Protein AF-A0AAU9CBF6-F1 (afdb_monomer_lite)

pLDDT: mean 91.74, std 6.03, range [68.38, 98.5]

Organism: NCBI:txid2894156

InterPro domains:
  IPR046240 Domain of unknown function DUF6273 [PF19789] (85-180)

Structure (mmCIF, N/CA/C/O backbone):
data_AF-A0AAU9CBF6-F1
#
_entry.id   AF-A0AAU9CBF6-F1
#
loop_
_atom_site.group_PDB
_atom_site.id
_atom_site.type_symbol
_atom_site.label_atom_id
_atom_site.label_alt_id
_atom_site.label_comp_id
_atom_site.label_asym_id
_atom_site.label_entity_id
_atom_site.label_seq_id
_atom_site.pdbx_PDB_ins_code
_atom_site.Cartn_x
_atom_site.Cartn_y
_atom_site.Cartn_z
_atom_site.occupancy
_atom_site.B_iso_or_equiv
_atom_site.auth_seq_id
_atom_site.auth_comp_id
_atom_site.auth_asym_id
_atom_site.auth_atom_id
_atom_site.pdbx_PDB_model_num
ATOM 1 N N . MET A 1 1 ? -16.519 1.473 11.778 1.00 77.56 1 MET A N 1
ATOM 2 C CA . MET A 1 1 ? -15.206 1.131 12.368 1.00 77.56 1 MET A CA 1
ATOM 3 C C . MET A 1 1 ? -14.119 2.103 11.926 1.00 77.56 1 MET A C 1
ATOM 5 O O . MET A 1 1 ? -13.723 2.906 12.755 1.00 77.56 1 MET A O 1
ATOM 9 N N . ALA A 1 2 ? -13.694 2.107 10.656 1.00 68.38 2 ALA A N 1
ATOM 10 C CA . ALA A 1 2 ? -12.601 2.972 10.187 1.00 68.38 2 ALA A CA 1
ATOM 11 C C . ALA A 1 2 ? -12.871 4.476 10.405 1.00 68.38 2 ALA A C 1
ATOM 13 O O . ALA A 1 2 ? -12.049 5.173 10.988 1.00 68.38 2 ALA A O 1
ATOM 14 N N . GLN A 1 3 ? -14.094 4.940 10.123 1.00 78.06 3 GLN A N 1
ATOM 15 C CA . GLN A 1 3 ? -14.534 6.304 10.463 1.00 78.06 3 GLN A CA 1
ATOM 16 C C . GLN A 1 3 ? -14.450 6.627 11.967 1.00 78.06 3 GLN A C 1
ATOM 18 O O . GLN A 1 3 ? -14.124 7.749 12.334 1.00 78.06 3 GLN A O 1
ATOM 23 N N . ALA A 1 4 ? -14.723 5.654 12.846 1.00 78.44 4 ALA A N 1
ATOM 24 C CA . ALA A 1 4 ? -14.635 5.859 14.293 1.00 78.44 4 ALA A CA 1
ATOM 25 C C . ALA A 1 4 ? -13.175 5.981 14.753 1.00 78.44 4 ALA A C 1
ATOM 27 O O . ALA A 1 4 ? -12.881 6.806 15.611 1.00 78.44 4 ALA A O 1
ATOM 28 N N . LEU A 1 5 ? -12.270 5.200 14.152 1.00 83.69 5 LEU A N 1
ATOM 29 C CA . LEU A 1 5 ? -10.829 5.328 14.373 1.00 83.69 5 LEU A CA 1
ATOM 30 C C . LEU A 1 5 ? -10.313 6.667 13.858 1.00 83.69 5 LEU A C 1
ATOM 32 O O . LEU A 1 5 ? -9.665 7.385 14.603 1.00 83.69 5 LEU A O 1
ATOM 36 N N . SER A 1 6 ? -10.675 7.046 12.634 1.00 79.81 6 SER A N 1
ATOM 37 C CA . SER A 1 6 ? -10.278 8.322 12.034 1.00 79.81 6 SER A CA 1
ATOM 38 C C . SER A 1 6 ? -10.770 9.543 12.831 1.00 79.81 6 SER A C 1
ATOM 40 O O . SER A 1 6 ? -10.128 10.587 12.823 1.00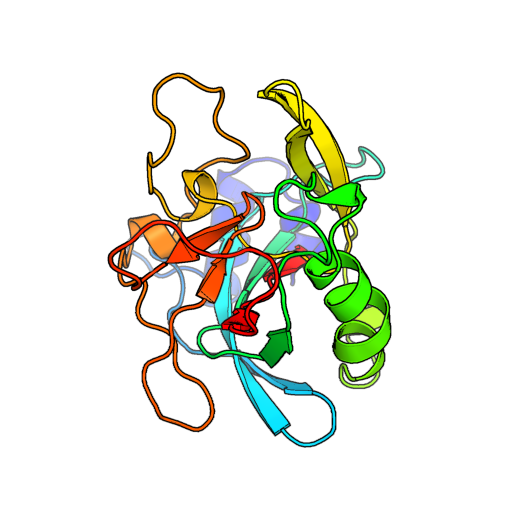 79.81 6 SER A O 1
ATOM 42 N N . ALA A 1 7 ? -11.880 9.408 13.566 1.00 83.75 7 ALA A N 1
ATOM 43 C CA . ALA A 1 7 ? -12.403 10.432 14.469 1.00 83.75 7 ALA A CA 1
ATOM 44 C C . ALA A 1 7 ? -11.806 10.384 15.894 1.00 83.75 7 ALA A C 1
ATOM 46 O O . ALA A 1 7 ? -12.215 11.171 16.756 1.00 83.75 7 ALA A O 1
ATOM 47 N N . ALA A 1 8 ? -10.886 9.456 16.182 1.00 84.69 8 ALA A N 1
ATOM 48 C CA . ALA A 1 8 ? -10.245 9.359 17.486 1.00 84.69 8 ALA A CA 1
ATOM 49 C C . ALA A 1 8 ? -9.423 10.621 17.779 1.00 84.69 8 ALA A C 1
ATOM 51 O O . ALA A 1 8 ? -8.706 11.139 16.929 1.00 84.69 8 ALA A O 1
ATOM 52 N N . LYS A 1 9 ? -9.527 11.116 19.015 1.00 79.50 9 LYS A N 1
ATOM 53 C CA . LYS A 1 9 ? -8.879 12.369 19.438 1.00 79.50 9 LYS A CA 1
ATOM 54 C C . LYS A 1 9 ? -7.378 12.218 19.680 1.00 79.50 9 LYS A C 1
ATOM 56 O O . LYS A 1 9 ? -6.651 13.203 19.633 1.00 79.50 9 LYS A O 1
ATOM 61 N N . ASP A 1 10 ? -6.950 11.000 19.989 1.00 78.00 10 ASP A N 1
ATOM 62 C CA . ASP A 1 10 ? -5.581 10.638 20.328 1.00 78.00 10 ASP A CA 1
ATOM 63 C C . ASP A 1 10 ? -5.351 9.132 20.112 1.00 78.00 10 ASP A C 1
ATOM 65 O O . ASP A 1 10 ? -6.292 8.350 19.920 1.00 78.00 10 ASP A O 1
ATOM 69 N N . ALA A 1 11 ? -4.081 8.725 20.168 1.00 76.00 11 ALA A N 1
ATOM 70 C CA . ALA A 1 11 ? -3.658 7.337 19.995 1.00 76.00 11 ALA A CA 1
ATOM 71 C C . ALA A 1 11 ? -4.296 6.383 21.024 1.00 76.00 11 ALA A C 1
ATOM 73 O O . ALA A 1 11 ? -4.617 5.243 20.697 1.00 76.00 11 ALA A O 1
ATOM 74 N N . GLN A 1 12 ? -4.540 6.846 22.254 1.00 80.06 12 GLN A N 1
ATOM 75 C CA . GLN A 1 12 ? -5.142 6.026 23.309 1.00 80.06 12 GLN A CA 1
ATOM 76 C C . GLN A 1 12 ? -6.611 5.698 23.002 1.00 80.06 12 GLN A C 1
ATOM 78 O O . GLN A 1 12 ? -7.067 4.561 23.173 1.00 80.06 12 GLN A O 1
ATOM 83 N N . SER A 1 13 ? -7.356 6.692 22.524 1.00 85.69 13 SER A N 1
ATOM 84 C CA . SER A 1 13 ? -8.739 6.544 22.080 1.00 85.69 13 SER A CA 1
ATOM 85 C C . SER A 1 13 ? -8.814 5.625 20.863 1.00 85.69 13 SER A C 1
ATOM 87 O O . SER A 1 13 ? -9.656 4.730 20.826 1.00 85.69 13 SER A O 1
ATOM 89 N N . ALA A 1 14 ? -7.893 5.784 19.909 1.00 84.88 14 ALA A N 1
ATOM 90 C CA . ALA A 1 14 ? -7.795 4.921 18.738 1.00 84.88 14 ALA A CA 1
ATOM 91 C C . ALA A 1 14 ? -7.520 3.462 19.123 1.00 84.88 14 ALA A C 1
ATOM 93 O O . ALA A 1 14 ? -8.234 2.571 18.673 1.00 84.88 14 ALA A O 1
ATOM 94 N N . ALA A 1 15 ? -6.574 3.220 20.035 1.00 80.56 15 ALA A N 1
ATOM 95 C CA . ALA A 1 15 ? -6.271 1.884 20.543 1.00 80.56 15 ALA A CA 1
ATOM 96 C C . ALA A 1 15 ? -7.471 1.247 21.265 1.00 80.56 15 ALA A C 1
ATOM 98 O O . ALA A 1 15 ? -7.743 0.060 21.102 1.00 80.56 15 ALA A O 1
ATOM 99 N N . THR A 1 16 ? -8.228 2.032 22.036 1.00 85.94 16 THR A N 1
ATOM 100 C CA . THR A 1 16 ? -9.447 1.549 22.711 1.00 85.94 16 THR A CA 1
ATOM 101 C C . THR A 1 16 ? -10.518 1.142 21.700 1.00 85.94 16 THR A C 1
ATOM 103 O O . THR A 1 16 ? -11.121 0.076 21.821 1.00 85.94 16 THR A O 1
ATOM 106 N N . ILE A 1 17 ? -10.730 1.969 20.673 1.00 89.44 17 ILE A N 1
ATOM 107 C CA . ILE A 1 17 ? -11.662 1.675 19.583 1.00 89.44 17 ILE A CA 1
ATOM 108 C C . ILE A 1 17 ? -11.203 0.424 18.822 1.00 89.44 17 ILE A C 1
ATOM 110 O O . ILE A 1 17 ? -12.010 -0.471 18.587 1.00 89.44 17 ILE A O 1
ATOM 114 N N . ALA A 1 18 ? -9.917 0.330 18.478 1.00 87.38 18 ALA A N 1
ATOM 115 C CA . ALA A 1 18 ? -9.346 -0.787 17.732 1.00 87.38 18 ALA A CA 1
ATOM 116 C C . ALA A 1 18 ? -9.510 -2.124 18.469 1.00 87.38 18 ALA A C 1
ATOM 118 O O . ALA A 1 18 ? -9.983 -3.092 17.869 1.00 87.38 18 ALA A O 1
ATOM 119 N N . ARG A 1 19 ? -9.227 -2.159 19.779 1.00 88.44 19 ARG A N 1
ATOM 120 C CA . ARG A 1 19 ? -9.484 -3.331 20.634 1.00 88.44 19 ARG A CA 1
ATOM 121 C C . ARG A 1 19 ? -10.963 -3.698 20.683 1.00 88.44 19 ARG A C 1
ATOM 123 O O . ARG A 1 19 ? -11.307 -4.866 20.544 1.00 88.44 19 ARG A O 1
ATOM 130 N N . GLY A 1 20 ? -11.852 -2.709 20.801 1.00 87.38 20 GLY A N 1
ATOM 131 C CA . GLY A 1 20 ? -13.303 -2.935 20.791 1.00 87.38 20 GLY A CA 1
ATOM 132 C C . GLY A 1 20 ? -13.822 -3.601 19.510 1.00 87.38 20 GLY A C 1
ATOM 133 O O . GLY A 1 20 ? -14.862 -4.255 19.539 1.00 87.38 20 GLY A O 1
ATOM 134 N N . TYR A 1 21 ? -13.087 -3.473 18.403 1.00 89.31 21 TYR A N 1
ATOM 135 C CA . TYR A 1 21 ? -13.378 -4.139 17.134 1.00 89.31 21 TYR A CA 1
ATOM 136 C C . TYR A 1 21 ? -12.515 -5.385 16.863 1.00 89.31 21 TYR A C 1
ATOM 138 O O . TYR A 1 21 ? -12.606 -5.952 15.774 1.00 89.31 21 TYR A O 1
ATOM 146 N N . GLY A 1 22 ? -11.679 -5.810 17.816 1.00 89.88 22 GLY A N 1
ATOM 147 C CA . GLY A 1 22 ? -10.777 -6.953 17.652 1.00 89.88 22 GLY A CA 1
ATOM 148 C C . GLY A 1 22 ? -9.712 -6.742 16.573 1.00 89.88 22 GLY A C 1
ATOM 149 O O . GLY A 1 22 ? -9.308 -7.696 15.918 1.00 89.88 22 GLY A O 1
ATOM 150 N N . LEU A 1 23 ? -9.307 -5.492 16.332 1.00 91.69 23 LEU A N 1
ATOM 151 C CA . LEU A 1 23 ? -8.234 -5.146 15.391 1.00 91.69 23 LEU A CA 1
ATOM 152 C C . LEU A 1 23 ? -6.851 -5.172 16.038 1.00 91.69 23 LEU A C 1
ATOM 154 O O . LEU A 1 23 ? -5.851 -5.194 15.328 1.00 91.69 23 LEU A O 1
ATOM 158 N N . VAL A 1 24 ? -6.824 -5.122 17.366 1.00 91.38 24 VAL A N 1
ATOM 159 C CA . VAL A 1 24 ? -5.627 -5.134 18.197 1.00 91.38 24 VAL A CA 1
ATOM 160 C C . VAL A 1 24 ? -5.889 -6.081 19.365 1.00 91.38 24 VAL A C 1
ATOM 162 O O . VAL A 1 24 ? -6.996 -6.051 19.912 1.00 91.38 24 VAL A O 1
ATOM 165 N N . ASP A 1 25 ? -4.914 -6.916 19.720 1.00 89.25 25 ASP A N 1
ATOM 166 C CA . ASP A 1 25 ? -4.990 -7.800 20.889 1.00 89.25 25 ASP A CA 1
ATOM 167 C C . ASP A 1 25 ? -4.687 -7.061 22.213 1.00 89.25 25 ASP A C 1
ATOM 169 O O . ASP A 1 25 ? -4.556 -5.827 22.271 1.00 89.25 25 ASP A O 1
ATOM 173 N N . ASP A 1 26 ? -4.650 -7.802 23.320 1.00 86.50 26 ASP A N 1
ATOM 174 C CA . ASP A 1 26 ? -4.397 -7.225 24.642 1.00 86.50 26 ASP A CA 1
ATOM 175 C C . ASP A 1 26 ? -2.951 -6.711 24.762 1.00 86.50 26 ASP A C 1
ATOM 177 O O . ASP A 1 26 ? -2.699 -5.700 25.429 1.00 86.50 26 ASP A O 1
ATOM 181 N N . GLU A 1 27 ? -2.022 -7.336 24.040 1.00 86.38 27 GLU A N 1
ATOM 182 C CA . GLU A 1 27 ? -0.607 -6.983 23.948 1.00 86.38 27 GLU A CA 1
ATOM 183 C C . GLU A 1 27 ? -0.330 -5.782 23.028 1.00 86.38 27 GLU A C 1
ATOM 185 O O . GLU A 1 27 ? 0.741 -5.180 23.115 1.00 86.38 27 GLU A O 1
ATOM 190 N N . GLY A 1 28 ? -1.298 -5.373 22.203 1.00 85.38 28 GLY A N 1
ATOM 191 C CA . GLY A 1 28 ? -1.150 -4.249 21.278 1.00 85.38 28 GLY A CA 1
ATOM 192 C C . GLY A 1 28 ? -0.754 -4.644 19.853 1.00 85.38 28 GLY A C 1
ATOM 193 O O . GLY A 1 28 ? -0.508 -3.754 19.041 1.00 85.38 28 GLY A O 1
ATOM 194 N N . ASN A 1 29 ? -0.718 -5.937 19.535 1.00 91.31 29 ASN A N 1
ATOM 195 C CA . ASN A 1 29 ? -0.424 -6.444 18.199 1.00 91.31 29 ASN A CA 1
ATOM 196 C C . ASN A 1 29 ? -1.648 -6.336 17.295 1.00 91.31 29 ASN A C 1
ATOM 198 O O . ASN A 1 29 ? -2.785 -6.503 17.741 1.00 91.31 29 ASN A O 1
ATOM 202 N N . LEU A 1 30 ? -1.419 -6.113 16.004 1.00 93.81 30 LEU A N 1
ATOM 203 C CA . LEU A 1 30 ? -2.487 -6.096 15.016 1.00 93.81 30 LEU A CA 1
ATOM 204 C C . LEU A 1 30 ? -3.073 -7.497 14.824 1.00 93.81 30 LEU A C 1
ATOM 206 O O . LEU A 1 30 ? -2.364 -8.508 14.802 1.00 93.81 30 LEU A O 1
ATOM 210 N N . ALA A 1 31 ? -4.386 -7.540 14.609 1.00 92.12 31 ALA A N 1
ATOM 211 C CA . ALA A 1 31 ? -5.082 -8.754 14.224 1.00 92.12 31 ALA A CA 1
ATOM 212 C C . ALA A 1 31 ? -4.541 -9.278 12.885 1.00 92.12 31 ALA A C 1
ATOM 214 O O . ALA A 1 31 ? -4.590 -8.595 11.863 1.00 92.12 31 ALA A O 1
ATOM 215 N N . THR A 1 32 ? -4.088 -10.528 12.886 1.00 89.69 32 THR A N 1
ATOM 216 C CA . THR A 1 32 ? -3.419 -11.164 11.740 1.00 89.69 32 THR A CA 1
ATOM 217 C C . THR A 1 32 ? -4.371 -11.900 10.802 1.00 89.69 32 THR A C 1
ATOM 219 O O . THR A 1 32 ? -3.942 -12.447 9.791 1.00 89.69 32 THR A O 1
ATOM 222 N N . THR A 1 33 ? -5.670 -11.943 11.121 1.00 91.94 33 THR A N 1
ATOM 223 C CA . THR A 1 33 ? -6.660 -12.644 10.293 1.00 91.94 33 THR A CA 1
ATOM 224 C C . THR A 1 33 ? -6.833 -11.923 8.952 1.00 91.94 33 THR A C 1
ATOM 226 O O . THR A 1 33 ? -7.278 -10.768 8.952 1.00 91.94 33 THR A O 1
ATOM 229 N N . PRO A 1 34 ? -6.540 -12.582 7.813 1.00 92.88 34 PRO A N 1
ATOM 230 C CA . PRO A 1 34 ? -6.725 -11.978 6.503 1.00 92.88 34 PRO A CA 1
ATOM 231 C C . PRO A 1 34 ? -8.192 -11.662 6.217 1.00 92.88 34 PRO A C 1
ATOM 233 O O . PRO A 1 34 ? -9.103 -12.396 6.605 1.00 92.88 34 PRO A O 1
ATOM 236 N N . ARG A 1 35 ? -8.411 -10.574 5.486 1.00 93.56 35 ARG A N 1
ATOM 237 C CA . ARG A 1 35 ? -9.707 -10.141 4.974 1.00 93.56 35 ARG A CA 1
ATOM 238 C C . ARG A 1 35 ? -9.695 -10.312 3.456 1.00 93.56 35 ARG A C 1
ATOM 240 O O . ARG A 1 35 ? -9.017 -9.538 2.784 1.00 93.56 35 ARG A O 1
ATOM 247 N N . PRO A 1 36 ? -10.373 -11.331 2.911 1.00 95.75 36 PRO A N 1
ATOM 248 C CA . PRO A 1 36 ? -10.418 -11.528 1.472 1.00 95.75 36 PRO A CA 1
ATOM 249 C C . PRO A 1 36 ? -11.190 -10.397 0.787 1.00 95.75 36 PRO A C 1
ATOM 251 O O . PRO A 1 36 ? -12.243 -9.970 1.264 1.00 95.75 36 PRO A O 1
ATOM 254 N N . VAL A 1 37 ? -10.665 -9.931 -0.342 1.00 96.50 37 VAL A N 1
ATOM 255 C CA . VAL A 1 37 ? -11.314 -8.990 -1.257 1.00 96.50 37 VAL A CA 1
ATOM 256 C C . VAL A 1 37 ? -11.364 -9.649 -2.629 1.00 96.50 37 VAL A C 1
ATOM 258 O O . VAL A 1 37 ? -10.345 -10.115 -3.130 1.00 96.50 37 VAL A O 1
ATOM 261 N N . THR A 1 38 ? -12.549 -9.716 -3.233 1.00 96.31 38 THR A N 1
ATOM 262 C CA . THR A 1 38 ? -12.709 -10.260 -4.585 1.00 96.31 38 THR A CA 1
ATOM 263 C C . THR A 1 38 ? -12.421 -9.176 -5.615 1.00 96.31 38 THR A C 1
ATOM 265 O O . THR A 1 38 ? -13.178 -8.215 -5.694 1.00 96.31 38 THR A O 1
ATOM 268 N N . ILE A 1 39 ? -11.361 -9.346 -6.402 1.00 95.56 39 ILE A N 1
ATOM 269 C CA . ILE A 1 39 ? -10.958 -8.450 -7.490 1.00 95.56 39 ILE A CA 1
ATOM 270 C C . ILE A 1 39 ? -11.165 -9.199 -8.804 1.00 95.56 39 ILE A C 1
ATOM 272 O O . ILE A 1 39 ? -10.560 -10.251 -9.002 1.00 95.56 39 ILE A O 1
ATOM 276 N N . ASP A 1 40 ? -12.080 -8.730 -9.655 1.00 91.12 40 ASP A N 1
ATOM 277 C CA . ASP A 1 40 ? -12.430 -9.381 -10.933 1.00 91.12 40 ASP A CA 1
ATOM 278 C C . ASP A 1 40 ? -12.698 -10.899 -10.824 1.00 91.12 40 ASP A C 1
ATOM 280 O O . ASP A 1 40 ? -12.341 -11.710 -11.680 1.00 91.12 40 ASP A O 1
ATOM 284 N N . GLY A 1 41 ? -13.347 -11.309 -9.730 1.00 90.12 41 GLY A N 1
ATOM 285 C CA . GLY A 1 41 ? -13.685 -12.711 -9.459 1.00 90.12 41 GLY A CA 1
ATOM 286 C C . GLY A 1 41 ? -12.561 -13.546 -8.834 1.00 90.12 41 GLY A C 1
ATOM 287 O O . GLY A 1 41 ? -12.777 -14.728 -8.562 1.00 90.12 41 GLY A O 1
ATOM 288 N N . VAL A 1 42 ? -11.394 -12.958 -8.561 1.00 91.88 42 VAL A N 1
ATOM 289 C CA . VAL A 1 42 ? -10.274 -13.595 -7.852 1.00 91.88 42 VAL A CA 1
ATOM 290 C C . VAL A 1 42 ? -10.236 -13.115 -6.406 1.00 91.88 42 VAL A C 1
ATOM 292 O O . VAL A 1 42 ? -10.297 -11.922 -6.132 1.00 91.88 42 VAL A O 1
ATOM 295 N N . GLU A 1 43 ? -10.132 -14.040 -5.456 1.00 94.88 43 GLU A N 1
ATOM 296 C CA . GLU A 1 43 ? -10.007 -13.692 -4.041 1.00 94.88 43 GLU A CA 1
ATOM 297 C C . GLU A 1 43 ? -8.554 -13.348 -3.685 1.00 94.88 43 GLU A C 1
ATOM 299 O O . GLU A 1 43 ? -7.661 -14.187 -3.811 1.00 94.88 43 GLU A O 1
ATOM 304 N N . VAL A 1 44 ? -8.329 -12.120 -3.214 1.00 95.81 44 VAL A N 1
ATOM 305 C CA . VAL A 1 44 ? -7.026 -11.627 -2.759 1.00 95.81 44 VAL A CA 1
ATOM 306 C C . VAL A 1 44 ? -7.089 -11.378 -1.248 1.00 95.81 44 VAL A C 1
ATOM 308 O O . VAL A 1 44 ? -7.920 -10.589 -0.793 1.00 95.81 44 VAL A O 1
ATOM 311 N N . PRO A 1 45 ? -6.248 -12.032 -0.430 1.00 95.81 45 PRO A N 1
ATOM 312 C CA . PRO A 1 45 ? -6.211 -11.792 1.008 1.00 95.81 45 PRO A CA 1
ATOM 313 C C . PRO A 1 45 ? -5.540 -10.451 1.328 1.00 95.81 45 PRO A C 1
ATOM 315 O O . PRO A 1 45 ? -4.416 -10.210 0.897 1.00 95.81 45 PRO A O 1
ATOM 318 N N . PHE A 1 46 ? -6.181 -9.613 2.146 1.00 96.12 46 PHE A N 1
ATOM 319 C CA . PHE A 1 46 ? -5.596 -8.383 2.693 1.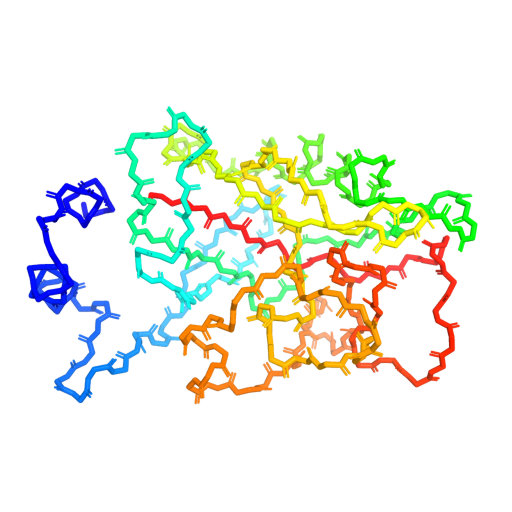00 96.12 46 PHE A CA 1
ATOM 320 C C . PHE A 1 46 ? -5.382 -8.487 4.205 1.00 96.12 46 PHE A C 1
ATOM 322 O O . PHE A 1 46 ? -6.263 -8.929 4.941 1.00 96.12 46 PHE A O 1
ATOM 329 N N . GLY A 1 47 ? -4.220 -8.053 4.682 1.00 95.38 47 GLY A N 1
ATOM 330 C CA . GLY A 1 47 ? -3.894 -7.941 6.101 1.00 95.38 47 GLY A CA 1
ATOM 331 C C . GLY A 1 47 ? -4.029 -6.502 6.584 1.00 95.38 47 GLY A C 1
ATOM 332 O O . GLY A 1 47 ? -3.782 -5.563 5.827 1.00 95.38 47 GLY A O 1
ATOM 333 N N . LEU A 1 48 ? -4.417 -6.322 7.847 1.00 95.62 48 LEU A N 1
ATOM 334 C CA . LEU A 1 48 ? -4.321 -5.023 8.508 1.00 95.62 48 LEU A CA 1
ATOM 335 C C . LEU A 1 48 ? -2.843 -4.735 8.786 1.00 95.62 48 LEU A C 1
ATOM 337 O O . LEU A 1 48 ? -2.198 -5.516 9.482 1.00 95.62 48 LEU A O 1
ATOM 341 N N . VAL A 1 49 ? -2.321 -3.629 8.259 1.00 96.38 49 VAL A N 1
ATOM 342 C CA . VAL A 1 49 ? -0.904 -3.263 8.420 1.00 96.38 49 VAL A CA 1
ATOM 343 C C . VAL A 1 49 ? -0.687 -1.970 9.195 1.00 96.38 49 VAL A C 1
ATOM 345 O O . VAL A 1 49 ? 0.414 -1.767 9.693 1.00 96.38 49 VAL A O 1
ATOM 348 N N . GLY A 1 50 ? -1.715 -1.134 9.356 1.00 95.00 50 GLY A N 1
ATOM 349 C CA . GLY A 1 50 ? -1.596 0.109 10.116 1.00 95.00 50 GLY A CA 1
ATOM 350 C C . GLY A 1 50 ? -2.923 0.639 10.648 1.00 95.00 50 GLY A C 1
ATOM 351 O O . GLY A 1 50 ? -3.995 0.360 10.098 1.00 95.00 50 GLY A O 1
ATOM 352 N N . ILE A 1 51 ? -2.845 1.418 11.729 1.00 93.19 51 ILE A N 1
ATOM 353 C CA . ILE A 1 51 ? -3.975 2.127 12.344 1.00 93.19 51 ILE A CA 1
ATOM 354 C C . ILE A 1 51 ? -3.564 3.584 12.532 1.00 93.19 51 ILE A C 1
ATOM 356 O O . ILE A 1 51 ? -2.578 3.858 13.203 1.00 93.19 51 ILE A O 1
ATOM 360 N N . LEU A 1 52 ? -4.329 4.531 11.977 1.00 94.00 52 LEU A N 1
ATOM 361 C CA . LEU A 1 52 ? -3.947 5.955 11.976 1.00 94.00 52 LEU A CA 1
ATOM 362 C C . LEU A 1 52 ? -2.548 6.220 11.396 1.00 94.00 52 LEU A C 1
ATOM 364 O O . LEU A 1 52 ? -1.881 7.166 11.810 1.00 94.00 52 LEU A O 1
ATOM 368 N N . HIS A 1 53 ? -2.120 5.395 10.440 1.00 94.69 53 HIS A N 1
ATOM 369 C CA . HIS A 1 53 ? -0.770 5.443 9.888 1.00 94.69 53 HIS A CA 1
ATOM 370 C C . HIS A 1 53 ? -0.631 6.490 8.780 1.00 94.69 53 HIS A C 1
ATOM 372 O O . HIS A 1 53 ? 0.321 7.267 8.756 1.00 94.69 53 HIS A O 1
ATOM 378 N N . ASP A 1 54 ? -1.601 6.534 7.869 1.00 96.69 54 ASP A N 1
ATOM 379 C CA . ASP A 1 54 ? -1.509 7.343 6.659 1.00 96.69 54 ASP A CA 1
ATOM 380 C C . ASP A 1 54 ? -2.321 8.642 6.771 1.00 96.69 54 ASP A C 1
ATOM 382 O O . ASP A 1 54 ? -3.509 8.605 7.118 1.00 96.69 54 ASP A O 1
ATOM 386 N N . PRO A 1 55 ? -1.727 9.813 6.473 1.00 96.75 55 PRO A N 1
ATOM 387 C CA . PRO A 1 55 ? -2.455 11.073 6.443 1.00 96.75 55 PRO A CA 1
ATOM 388 C C . PRO A 1 55 ? -3.392 11.120 5.235 1.00 96.75 55 PRO A C 1
ATOM 390 O O . PRO A 1 55 ? -2.997 10.816 4.107 1.00 96.75 55 PRO A O 1
ATOM 393 N N . LYS A 1 56 ? -4.628 11.574 5.448 1.00 97.56 56 LYS A N 1
ATOM 394 C CA . LYS A 1 56 ? -5.584 11.777 4.357 1.00 97.56 56 LYS A CA 1
ATOM 395 C C . LYS A 1 56 ? -5.088 12.852 3.398 1.00 97.56 56 LYS A C 1
ATOM 397 O O . LYS A 1 56 ? -4.498 13.859 3.810 1.00 97.56 56 LYS A O 1
ATOM 402 N N . ALA A 1 57 ? -5.367 12.647 2.117 1.00 97.69 57 ALA A N 1
ATOM 403 C CA . ALA A 1 57 ? -5.027 13.589 1.059 1.00 97.69 57 ALA A CA 1
ATOM 404 C C . ALA A 1 57 ? -5.659 14.971 1.315 1.00 97.69 57 ALA A C 1
ATOM 406 O O . ALA A 1 57 ? -4.963 15.988 1.282 1.00 97.69 57 ALA A O 1
ATOM 407 N N . ASP A 1 58 ? -6.932 14.991 1.723 1.00 96.00 58 ASP A N 1
ATOM 408 C CA . ASP A 1 58 ? -7.725 16.199 2.000 1.00 96.00 58 ASP A CA 1
ATOM 409 C C . ASP A 1 58 ? -7.269 17.016 3.229 1.00 96.00 58 ASP A C 1
ATOM 411 O O . ASP A 1 58 ? -7.798 18.096 3.494 1.00 96.00 58 ASP A O 1
ATOM 415 N N . GLY A 1 59 ? -6.288 16.515 3.988 1.00 95.50 59 GLY A N 1
ATOM 416 C CA . GLY A 1 59 ? -5.755 17.179 5.174 1.00 95.50 59 GLY A CA 1
ATOM 417 C C . GLY A 1 59 ? -6.661 17.104 6.405 1.00 95.50 59 GLY A C 1
ATOM 418 O O . GLY A 1 59 ? -6.364 17.756 7.406 1.00 95.50 59 GLY A O 1
ATOM 419 N N . SER A 1 60 ? -7.735 16.306 6.387 1.00 93.56 60 SER A N 1
ATOM 420 C CA . SER A 1 60 ? -8.686 16.214 7.502 1.00 93.56 60 SER A CA 1
ATOM 421 C C . SER A 1 60 ? -8.187 15.367 8.688 1.00 93.56 60 SER A C 1
ATOM 423 O O . SER A 1 60 ? -8.952 15.124 9.624 1.00 93.56 60 SER A O 1
ATOM 425 N N . GLY A 1 61 ? -6.949 14.864 8.646 1.00 94.19 61 GLY A N 1
ATOM 426 C CA . GLY A 1 61 ? -6.350 14.010 9.675 1.00 94.19 61 GLY A CA 1
ATOM 427 C C . GLY A 1 61 ? -5.772 12.716 9.102 1.00 94.19 61 GLY A C 1
ATOM 428 O O . GLY A 1 61 ? -5.275 12.703 7.978 1.00 94.19 61 GLY A O 1
ATOM 429 N N . MET A 1 62 ? -5.843 11.632 9.877 1.00 94.44 62 MET A N 1
ATOM 430 C CA . MET A 1 62 ? -5.328 10.309 9.498 1.00 94.44 62 MET A CA 1
ATOM 431 C C . MET A 1 62 ? -6.458 9.389 9.018 1.00 94.44 62 MET A C 1
ATOM 433 O O . MET A 1 62 ? -7.588 9.450 9.525 1.00 94.44 62 MET A O 1
ATOM 437 N N . ALA A 1 63 ? -6.166 8.529 8.043 1.00 95.12 63 ALA A N 1
ATOM 438 C CA . ALA A 1 63 ? -7.014 7.396 7.689 1.00 95.12 63 ALA A CA 1
ATOM 439 C C . ALA A 1 63 ? -7.127 6.429 8.873 1.00 95.12 63 ALA A C 1
ATOM 441 O O . ALA A 1 63 ? -6.199 6.298 9.665 1.00 95.12 63 ALA A O 1
ATOM 442 N N . GLY A 1 64 ? -8.279 5.780 9.036 1.00 93.06 64 GLY A N 1
ATOM 443 C CA . GLY A 1 64 ? -8.532 4.942 10.203 1.00 93.06 64 GLY A CA 1
ATOM 444 C C . GLY A 1 64 ? -7.723 3.650 10.164 1.00 93.06 64 GLY A C 1
ATOM 445 O O . GLY A 1 64 ? -7.132 3.267 11.174 1.00 93.06 64 GLY A O 1
ATOM 446 N N . LEU A 1 65 ? -7.722 2.988 9.006 1.00 95.06 65 LEU A N 1
ATOM 447 C CA . LEU A 1 65 ? -7.120 1.671 8.795 1.00 95.06 65 LEU A CA 1
ATOM 448 C C . LEU A 1 65 ? -6.328 1.640 7.495 1.00 95.06 65 LEU A C 1
ATOM 450 O O . LEU A 1 65 ? -6.806 2.157 6.488 1.00 95.06 65 LEU A O 1
ATOM 454 N N . THR A 1 66 ? -5.196 0.942 7.501 1.00 97.31 66 THR A N 1
ATOM 455 C CA . THR A 1 66 ? -4.436 0.619 6.290 1.00 97.31 66 THR A CA 1
ATOM 456 C C . THR A 1 66 ? -4.407 -0.890 6.093 1.00 97.31 66 THR A C 1
ATOM 458 O O . THR A 1 66 ? -4.018 -1.639 6.994 1.00 97.31 66 THR A O 1
ATOM 461 N N . PHE A 1 67 ? -4.810 -1.338 4.908 1.00 97.44 67 PHE A N 1
ATOM 462 C CA . PHE A 1 67 ? -4.756 -2.733 4.490 1.00 97.44 67 PHE A CA 1
ATOM 463 C C . PHE A 1 67 ? -3.733 -2.905 3.378 1.00 97.44 67 PHE A C 1
ATOM 465 O O . PHE A 1 67 ? -3.684 -2.078 2.474 1.00 97.44 67 PHE A O 1
ATOM 472 N N . ALA A 1 68 ? -2.969 -3.994 3.411 1.00 97.38 68 ALA A N 1
ATOM 473 C CA . ALA A 1 68 ? -2.080 -4.389 2.322 1.00 97.38 68 ALA A CA 1
ATOM 474 C C . ALA A 1 68 ? -2.359 -5.829 1.900 1.00 97.38 68 ALA A C 1
ATOM 476 O O . ALA A 1 68 ? -2.693 -6.679 2.731 1.00 97.38 68 ALA A O 1
ATOM 477 N N . ALA A 1 69 ? -2.220 -6.107 0.611 1.00 96.62 69 ALA A N 1
ATOM 478 C CA . ALA A 1 69 ? -2.399 -7.448 0.092 1.00 96.62 69 ALA A CA 1
ATOM 479 C C . ALA A 1 69 ? -1.309 -8.394 0.640 1.00 96.62 69 ALA A C 1
ATOM 481 O O . ALA A 1 69 ? -0.134 -8.042 0.773 1.00 96.62 69 ALA A O 1
ATOM 482 N N . LEU A 1 70 ? -1.707 -9.618 0.976 1.00 93.94 70 LEU A N 1
ATOM 483 C CA . LEU A 1 70 ? -0.823 -10.706 1.412 1.00 93.94 70 LEU A CA 1
ATOM 484 C C . LEU A 1 70 ? -0.459 -11.640 0.248 1.00 93.94 70 LEU A C 1
ATOM 486 O O . LEU A 1 70 ? 0.440 -12.471 0.357 1.00 93.94 70 LEU A O 1
ATOM 490 N N . ALA A 1 71 ? -1.143 -11.482 -0.882 1.00 94.3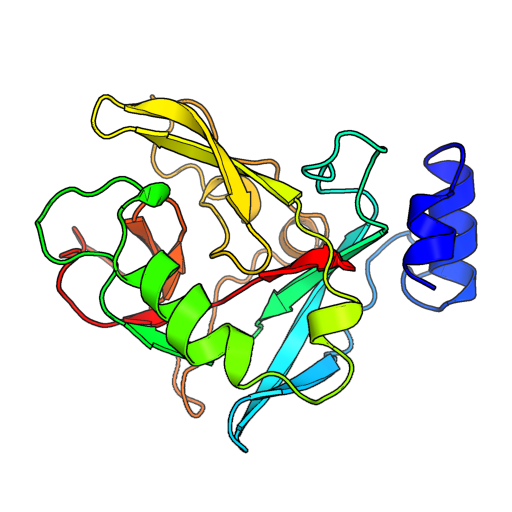1 71 ALA A N 1
ATOM 491 C CA . ALA A 1 71 ? -0.829 -12.098 -2.160 1.00 94.31 71 ALA A CA 1
ATOM 492 C C . ALA A 1 71 ? -0.938 -11.039 -3.261 1.00 94.31 71 ALA A C 1
ATOM 494 O O . ALA A 1 71 ? -1.558 -9.994 -3.065 1.00 94.31 71 ALA A O 1
ATOM 495 N N . ALA A 1 72 ? -0.325 -11.303 -4.407 1.00 94.88 72 ALA A N 1
ATOM 496 C CA . ALA A 1 72 ? -0.399 -10.416 -5.552 1.00 94.88 72 ALA A CA 1
ATOM 497 C C . ALA A 1 72 ? -1.850 -10.294 -6.040 1.00 94.88 72 ALA A C 1
ATOM 499 O O . ALA A 1 72 ? -2.549 -11.302 -6.176 1.00 94.88 72 ALA A O 1
ATOM 500 N N . ALA A 1 73 ? -2.290 -9.061 -6.287 1.00 95.81 73 ALA A N 1
ATOM 501 C CA . ALA A 1 73 ? -3.599 -8.789 -6.873 1.00 95.81 73 ALA A CA 1
ATOM 502 C C . ALA A 1 73 ? -3.578 -8.977 -8.395 1.00 95.81 73 ALA A C 1
ATOM 504 O O . ALA A 1 73 ? -4.549 -9.456 -8.973 1.00 95.81 73 ALA A O 1
ATOM 505 N N . ASP A 1 74 ? -2.453 -8.636 -9.020 1.00 96.00 74 ASP A N 1
ATOM 506 C CA . ASP A 1 74 ? -2.175 -8.855 -10.435 1.00 96.00 74 ASP A CA 1
ATOM 507 C C . ASP A 1 74 ? -0.655 -8.804 -10.680 1.00 96.00 74 ASP A C 1
ATOM 509 O O . ASP A 1 74 ? 0.131 -8.688 -9.733 1.00 96.00 74 ASP A O 1
ATOM 513 N N . THR A 1 75 ? -0.233 -8.864 -11.940 1.00 95.44 75 THR A N 1
ATOM 514 C CA . THR A 1 75 ? 1.149 -8.642 -12.375 1.00 95.44 75 THR A CA 1
ATOM 515 C C . THR A 1 75 ? 1.237 -7.518 -13.401 1.00 95.44 75 THR A C 1
ATOM 517 O O . THR A 1 75 ? 0.436 -7.480 -14.330 1.00 95.44 75 THR A O 1
ATOM 520 N N . SER A 1 76 ? 2.252 -6.663 -13.288 1.00 96.31 76 SER A N 1
ATOM 521 C CA . SER A 1 76 ? 2.568 -5.612 -14.267 1.00 96.31 76 SER A CA 1
ATOM 522 C C . SER A 1 76 ? 4.064 -5.306 -14.253 1.00 96.31 76 SER A C 1
ATOM 524 O O . SER A 1 76 ? 4.759 -5.625 -13.284 1.00 96.31 76 SER A O 1
ATOM 526 N N . SER A 1 77 ? 4.568 -4.672 -15.312 1.00 95.94 77 SER A N 1
ATOM 527 C CA . SER A 1 77 ? 5.828 -3.933 -15.220 1.00 95.94 77 SER A CA 1
ATOM 528 C C . SER A 1 77 ? 5.693 -2.795 -14.208 1.00 95.94 77 SER A C 1
ATOM 530 O O . SER A 1 77 ? 4.586 -2.314 -13.935 1.00 95.94 77 SER A O 1
ATOM 532 N N . TYR A 1 78 ? 6.823 -2.376 -13.638 1.00 95.81 78 TYR A N 1
ATOM 533 C CA . TYR A 1 78 ? 6.862 -1.138 -12.871 1.00 95.81 78 TYR A CA 1
ATOM 534 C C . TYR A 1 78 ? 6.748 0.063 -13.810 1.00 95.81 78 TYR A C 1
ATOM 536 O O . TYR A 1 78 ? 5.948 0.956 -13.550 1.00 95.81 78 TYR A O 1
ATOM 544 N N . GLY A 1 79 ? 7.492 0.042 -14.918 1.00 93.50 79 GLY A N 1
ATOM 545 C CA . GLY A 1 79 ? 7.517 1.118 -15.899 1.00 93.50 79 GLY A CA 1
ATOM 546 C C . GLY A 1 79 ? 7.825 0.661 -17.319 1.00 93.50 79 GLY A C 1
ATOM 547 O O . GLY A 1 79 ? 8.211 -0.486 -17.535 1.00 93.50 79 GLY A O 1
ATOM 548 N N . ASP A 1 80 ? 7.688 1.563 -18.291 1.00 88.81 80 ASP A N 1
ATOM 549 C CA . ASP A 1 80 ? 7.972 1.283 -19.714 1.00 88.81 80 ASP A CA 1
ATOM 550 C C . ASP A 1 80 ? 9.393 1.693 -20.140 1.00 88.81 80 ASP A C 1
ATOM 552 O O . ASP A 1 80 ? 9.848 1.404 -21.253 1.00 88.81 80 ASP A O 1
ATOM 556 N N . VAL A 1 81 ? 10.124 2.346 -19.237 1.00 81.94 81 VAL A N 1
ATOM 557 C CA . VAL A 1 81 ? 11.506 2.795 -19.418 1.00 81.94 81 VAL A CA 1
ATOM 558 C C . VAL A 1 81 ? 12.385 2.381 -18.227 1.00 81.94 81 VAL A C 1
ATOM 560 O O . VAL A 1 81 ? 11.871 2.077 -17.153 1.00 81.94 81 VAL A O 1
ATOM 563 N N . PRO A 1 82 ? 13.727 2.361 -18.369 1.00 73.31 82 PRO A N 1
ATOM 564 C CA . PRO A 1 82 ? 14.629 1.893 -17.307 1.00 73.31 82 PRO A CA 1
ATOM 565 C C . PRO A 1 82 ? 14.671 2.740 -16.022 1.00 73.31 82 PRO A C 1
ATOM 567 O O . PRO A 1 82 ? 15.296 2.313 -15.052 1.00 73.31 82 PRO A O 1
ATOM 570 N N . ALA A 1 83 ? 14.066 3.929 -16.013 1.00 72.00 83 ALA A N 1
ATOM 571 C CA . ALA A 1 83 ? 13.935 4.794 -14.843 1.00 72.00 83 ALA A CA 1
ATOM 572 C C . ALA A 1 83 ? 12.609 5.553 -14.931 1.00 72.00 83 ALA A C 1
ATOM 574 O O . ALA A 1 83 ? 12.363 6.205 -15.943 1.00 72.00 83 ALA A O 1
ATOM 575 N N . GLU A 1 84 ? 11.779 5.439 -13.897 1.00 79.19 84 GLU A N 1
ATOM 576 C CA . GLU A 1 84 ? 10.472 6.088 -13.840 1.00 79.19 84 GLU A CA 1
ATOM 577 C C . GLU A 1 84 ? 10.089 6.362 -12.384 1.00 79.19 84 GLU A C 1
ATOM 579 O O . GLU A 1 84 ? 10.253 5.506 -11.504 1.00 79.19 84 GLU A O 1
ATOM 584 N N . SER A 1 85 ? 9.589 7.564 -12.122 1.00 91.12 85 SER A N 1
ATOM 585 C CA . SER A 1 85 ? 9.054 7.935 -10.820 1.00 91.12 85 SER A CA 1
ATOM 586 C C . SER A 1 85 ? 7.735 7.201 -10.555 1.00 91.12 85 SER A C 1
ATOM 588 O O . SER A 1 85 ? 7.052 6.747 -11.471 1.00 91.12 85 SER A O 1
ATOM 590 N N . TRP A 1 86 ? 7.328 7.089 -9.289 1.00 95.62 86 TRP A N 1
ATOM 591 C CA . TRP A 1 86 ? 6.054 6.441 -8.954 1.00 95.62 86 TRP A CA 1
ATOM 592 C C . TRP A 1 86 ? 4.853 7.062 -9.678 1.00 95.62 86 TRP A C 1
ATOM 594 O O . TRP A 1 86 ? 3.969 6.339 -10.139 1.00 95.62 86 TRP A O 1
ATOM 604 N N . VAL A 1 87 ? 4.800 8.396 -9.756 1.00 95.69 87 VAL A N 1
ATOM 605 C CA . VAL A 1 87 ? 3.614 9.107 -10.252 1.00 95.69 87 VAL A CA 1
ATOM 606 C C . VAL A 1 87 ? 3.360 8.875 -11.734 1.00 95.69 87 VAL A C 1
ATOM 608 O O . VAL A 1 87 ? 2.192 8.891 -12.125 1.00 95.69 87 VAL A O 1
ATOM 611 N N . ASP A 1 88 ? 4.423 8.601 -12.490 1.00 93.38 88 ASP A N 1
ATOM 612 C CA . ASP A 1 88 ? 4.397 8.309 -13.924 1.00 93.38 88 ASP A CA 1
ATOM 613 C C . ASP A 1 88 ? 4.410 6.799 -14.220 1.00 93.38 88 ASP A C 1
ATOM 615 O O . ASP A 1 88 ? 4.273 6.395 -15.369 1.00 93.38 88 ASP A O 1
ATOM 619 N N . SER A 1 89 ? 4.542 5.958 -13.187 1.00 95.88 89 SER A N 1
ATOM 620 C CA . SER A 1 89 ? 4.758 4.522 -13.354 1.00 95.88 89 SER A CA 1
ATOM 621 C C . SER A 1 89 ? 3.580 3.782 -13.994 1.00 95.88 89 SER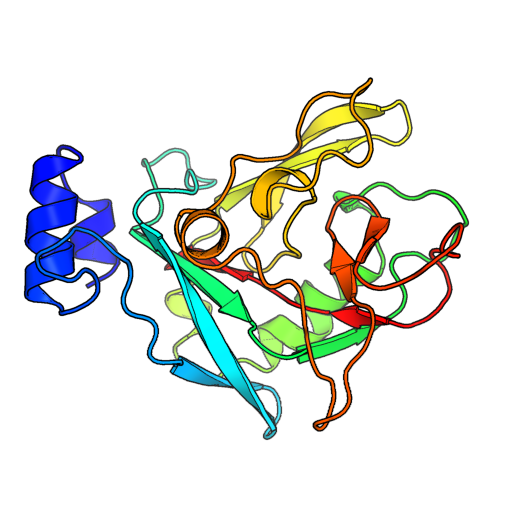 A C 1
ATOM 623 O O . SER A 1 89 ? 2.399 4.011 -13.684 1.00 95.88 89 SER A O 1
ATOM 625 N N . VAL A 1 90 ? 3.913 2.795 -14.828 1.00 97.12 90 VAL A N 1
ATOM 626 C CA . VAL A 1 90 ? 2.946 1.833 -15.379 1.00 97.12 90 VAL A CA 1
ATOM 627 C C . VAL A 1 90 ? 2.234 1.084 -14.258 1.00 97.12 90 VAL A C 1
ATOM 629 O O . VAL A 1 90 ? 1.017 0.925 -14.310 1.00 97.12 90 VAL A O 1
ATOM 632 N N . ALA A 1 91 ? 2.952 0.687 -13.203 1.00 97.50 91 ALA A N 1
ATOM 633 C CA . ALA A 1 91 ? 2.346 0.007 -12.062 1.00 97.50 91 ALA A CA 1
ATOM 634 C C . ALA A 1 91 ? 1.251 0.852 -11.392 1.00 97.50 91 ALA A C 1
ATOM 636 O O . ALA A 1 91 ? 0.171 0.329 -11.115 1.00 97.50 91 ALA A O 1
ATOM 637 N N . ARG A 1 92 ? 1.484 2.152 -11.158 1.00 97.88 92 ARG A N 1
ATOM 638 C CA . ARG A 1 92 ? 0.471 3.051 -10.580 1.00 97.88 92 ARG A CA 1
ATOM 639 C C . ARG A 1 92 ? -0.744 3.196 -11.492 1.00 97.88 92 ARG A C 1
ATOM 641 O O . ARG A 1 92 ? -1.876 3.143 -11.009 1.00 97.88 92 ARG A O 1
ATOM 648 N N . THR A 1 93 ? -0.516 3.332 -12.797 1.00 97.69 93 THR A N 1
ATOM 649 C CA . THR A 1 93 ? -1.593 3.398 -13.796 1.00 97.69 93 THR A CA 1
ATOM 650 C C . THR A 1 93 ? -2.416 2.107 -13.800 1.00 97.69 93 THR A C 1
ATOM 652 O O . THR A 1 93 ? -3.639 2.164 -13.692 1.00 97.69 93 THR A O 1
ATOM 655 N N . HIS A 1 94 ? -1.762 0.941 -13.791 1.00 97.94 94 HIS A N 1
ATOM 656 C CA . HIS A 1 94 ? -2.419 -0.371 -13.734 1.00 97.94 94 HIS A CA 1
ATOM 657 C C . HIS A 1 94 ? -3.253 -0.550 -12.459 1.00 97.94 94 HIS A C 1
ATOM 659 O O . HIS A 1 94 ? -4.378 -1.054 -12.501 1.00 97.94 94 HIS A O 1
ATOM 665 N N . LEU A 1 95 ? -2.755 -0.088 -11.305 1.00 98.19 95 LEU A N 1
ATOM 666 C CA . LEU A 1 95 ? -3.547 -0.078 -10.071 1.00 98.19 95 LEU A CA 1
ATOM 667 C C . LEU A 1 95 ? -4.839 0.735 -10.233 1.00 98.19 95 LEU A C 1
ATOM 669 O O . LEU A 1 95 ? -5.900 0.277 -9.809 1.00 98.19 95 LEU A O 1
ATOM 673 N N . ALA A 1 96 ? -4.762 1.922 -10.835 1.00 97.69 96 ALA A N 1
ATOM 674 C CA . ALA A 1 96 ? -5.897 2.829 -10.973 1.00 97.69 96 ALA A CA 1
ATOM 675 C C . ALA A 1 96 ? -6.910 2.387 -12.042 1.00 97.69 96 ALA A C 1
ATOM 677 O O . ALA A 1 96 ? -8.114 2.553 -11.843 1.00 97.69 96 ALA A O 1
ATOM 678 N N . GLU A 1 97 ? -6.440 1.835 -13.160 1.00 97.06 97 GLU A N 1
ATOM 679 C CA . GLU A 1 97 ? -7.274 1.524 -14.325 1.00 97.06 97 GLU A CA 1
ATOM 680 C C . GLU A 1 97 ? -7.759 0.070 -14.364 1.00 97.06 97 GLU A C 1
ATOM 682 O O . GLU A 1 97 ? -8.798 -0.204 -14.967 1.00 97.06 97 GLU A O 1
ATOM 687 N N . ASN A 1 98 ? -7.053 -0.857 -13.708 1.00 96.25 98 ASN A N 1
ATOM 688 C CA . ASN A 1 98 ? -7.360 -2.288 -13.773 1.00 96.25 98 ASN A CA 1
ATOM 689 C C . ASN A 1 98 ? -7.753 -2.862 -12.411 1.00 96.25 98 ASN A C 1
ATOM 691 O O . ASN A 1 98 ? -8.780 -3.524 -12.308 1.00 96.25 98 ASN A O 1
ATOM 695 N N . ILE A 1 99 ? -6.996 -2.577 -11.347 1.00 97.50 99 ILE A N 1
ATOM 696 C CA . ILE A 1 99 ? -7.257 -3.201 -10.037 1.00 97.50 99 ILE A CA 1
ATOM 697 C C . ILE A 1 99 ? -8.357 -2.469 -9.261 1.00 97.50 99 ILE A C 1
ATOM 699 O O . ILE A 1 99 ? -9.275 -3.102 -8.740 1.00 97.50 99 ILE A O 1
ATOM 703 N N . LEU A 1 100 ? -8.289 -1.137 -9.175 1.00 96.81 100 LEU A N 1
ATOM 704 C CA . LEU A 1 100 ? -9.256 -0.333 -8.425 1.00 96.81 100 LEU A CA 1
ATOM 705 C C . LEU A 1 100 ? -10.702 -0.497 -8.946 1.00 96.81 100 LEU A C 1
ATOM 707 O O . LEU A 1 100 ? -11.599 -0.647 -8.113 1.00 96.81 100 LEU A O 1
ATOM 711 N N . PRO A 1 101 ? -10.969 -0.521 -10.270 1.00 96.12 101 PRO A N 1
ATOM 712 C CA . PRO A 1 101 ? -12.322 -0.735 -10.787 1.00 96.12 101 PRO A CA 1
ATOM 713 C C . PRO A 1 101 ? -12.845 -2.162 -10.582 1.00 96.12 101 PRO A C 1
ATOM 715 O O . PRO A 1 101 ? -14.058 -2.351 -10.563 1.00 96.12 101 PRO A O 1
ATOM 718 N N . GLY A 1 102 ? -11.951 -3.145 -10.417 1.00 96.31 102 GLY A N 1
ATOM 719 C CA . GLY A 1 102 ? -12.298 -4.548 -10.174 1.00 96.31 102 GLY A CA 1
ATOM 720 C C . GLY A 1 102 ? -12.658 -4.869 -8.719 1.00 96.31 102 GLY A C 1
ATOM 721 O O . GLY A 1 102 ? -13.053 -5.998 -8.422 1.00 96.31 102 GLY A O 1
ATOM 722 N N . LEU A 1 103 ? -12.517 -3.904 -7.800 1.00 96.88 103 LEU A N 1
ATOM 723 C CA . LEU A 1 103 ? -12.907 -4.047 -6.395 1.00 96.88 103 LEU A CA 1
ATOM 724 C C . LEU A 1 103 ? -14.422 -4.282 -6.238 1.00 96.88 103 LEU A C 1
ATOM 726 O O . LEU A 1 103 ? -15.217 -3.790 -7.039 1.00 96.88 103 LEU A O 1
ATOM 730 N N . PRO A 1 104 ? -14.857 -4.971 -5.165 1.00 96.25 104 PRO A N 1
ATOM 731 C CA . PRO A 1 104 ? -16.267 -5.269 -4.961 1.00 96.25 104 PRO A CA 1
ATOM 732 C C . PRO A 1 104 ? -17.090 -4.001 -4.710 1.00 96.25 104 PRO A C 1
ATOM 734 O O . PRO A 1 104 ? -16.632 -3.062 -4.051 1.00 96.25 104 PRO A O 1
ATOM 737 N N . ASP A 1 105 ? -18.344 -4.019 -5.166 1.00 93.50 105 ASP A N 1
ATOM 738 C CA . ASP A 1 105 ? -19.302 -2.931 -4.963 1.00 93.50 105 ASP A CA 1
ATOM 739 C C . ASP A 1 105 ? -19.342 -2.465 -3.499 1.00 93.50 105 ASP A C 1
ATOM 741 O O . ASP A 1 105 ? -19.413 -3.262 -2.560 1.00 93.50 105 ASP A O 1
ATOM 745 N N . GLY A 1 106 ? -19.327 -1.149 -3.294 1.00 91.81 106 GLY A N 1
ATOM 746 C CA . GLY A 1 106 ? -19.348 -0.540 -1.965 1.00 91.81 106 GLY A CA 1
ATOM 747 C C . GLY A 1 106 ? -17.961 -0.296 -1.367 1.00 91.81 106 GLY A C 1
ATOM 748 O O . GLY A 1 106 ? -17.821 0.641 -0.583 1.00 91.81 106 GLY A O 1
ATOM 749 N N . LEU A 1 107 ? -16.933 -1.078 -1.729 1.00 95.06 107 LEU A N 1
ATOM 750 C CA . LEU A 1 107 ? -15.578 -0.865 -1.210 1.00 95.06 107 LEU A CA 1
ATOM 751 C C . LEU A 1 107 ? -14.936 0.428 -1.745 1.00 95.06 107 LEU A C 1
ATOM 753 O O . LEU A 1 107 ? -14.456 1.201 -0.914 1.00 95.06 107 LEU A O 1
ATOM 757 N N . PRO A 1 108 ? -14.969 0.746 -3.058 1.00 94.62 108 PRO A N 1
ATOM 758 C CA . PRO A 1 108 ? -14.387 1.988 -3.574 1.00 94.62 108 PRO A CA 1
ATOM 759 C C . PRO A 1 108 ? -14.924 3.261 -2.905 1.00 94.62 108 PRO A C 1
ATOM 761 O O . PRO A 1 108 ? -14.190 4.225 -2.733 1.00 94.62 108 PRO A O 1
ATOM 764 N N . GLN A 1 109 ? -16.192 3.266 -2.480 1.00 93.31 109 GLN A N 1
ATOM 765 C CA . GLN A 1 109 ? -16.829 4.405 -1.806 1.00 93.31 109 GLN A CA 1
ATOM 766 C C . GLN A 1 109 ? -16.369 4.583 -0.352 1.00 93.31 109 GLN A C 1
ATOM 768 O O . GLN A 1 109 ? -16.625 5.626 0.250 1.00 93.31 109 GLN A O 1
ATOM 773 N N . LEU A 1 110 ? -15.745 3.557 0.228 1.00 95.44 110 LEU A N 1
ATOM 774 C CA . LEU A 1 110 ? -15.176 3.589 1.573 1.00 95.44 110 LEU A CA 1
ATOM 775 C C . LEU A 1 110 ? -13.679 3.901 1.560 1.00 95.44 110 LEU A C 1
ATOM 777 O O . LEU A 1 110 ? -13.151 4.274 2.606 1.00 95.44 110 LEU A O 1
ATOM 781 N N . ILE A 1 111 ? -13.011 3.739 0.414 1.00 97.38 111 ILE A N 1
ATOM 782 C CA . ILE A 1 111 ? -11.584 4.013 0.292 1.00 97.38 111 ILE A CA 1
ATOM 783 C C . ILE A 1 111 ? -11.323 5.502 0.489 1.00 97.38 111 ILE A C 1
ATOM 785 O O . ILE A 1 111 ? -11.972 6.370 -0.097 1.00 97.38 111 ILE A O 1
ATOM 789 N N . VAL A 1 112 ? -10.341 5.783 1.335 1.00 97.00 112 VAL A N 1
ATOM 790 C CA . VAL A 1 112 ? -9.873 7.129 1.633 1.00 97.00 112 VAL A CA 1
ATOM 791 C C . VAL A 1 112 ? -8.579 7.366 0.869 1.00 97.00 112 VAL A C 1
ATOM 793 O O . VAL A 1 112 ? -7.606 6.641 1.063 1.00 97.00 112 VAL A O 1
ATOM 796 N N . SER A 1 113 ? -8.561 8.408 0.035 1.00 98.12 113 SER A N 1
ATOM 797 C CA . SER A 1 113 ? -7.328 8.869 -0.608 1.00 98.12 113 SER A CA 1
ATOM 798 C C . SER A 1 113 ? -6.354 9.407 0.442 1.00 98.12 113 SER A C 1
ATOM 800 O O . SER A 1 113 ? -6.734 10.199 1.317 1.00 98.12 113 SER A O 1
ATOM 802 N N . VAL A 1 114 ? -5.095 8.988 0.361 1.00 98.44 114 VAL A N 1
ATOM 803 C CA . VAL A 1 114 ? -4.034 9.339 1.312 1.00 98.44 114 VAL A CA 1
ATOM 804 C C . VAL A 1 114 ? -2.843 9.965 0.608 1.00 98.44 114 VAL A C 1
ATOM 806 O O . VAL A 1 114 ? -2.641 9.785 -0.591 1.00 98.44 114 VAL A O 1
ATOM 809 N N . ARG A 1 115 ? -2.040 10.716 1.365 1.00 98.12 115 ARG A N 1
ATOM 810 C CA . ARG A 1 115 ? -0.796 11.296 0.861 1.00 98.12 115 ARG A CA 1
ATOM 811 C C . ARG A 1 115 ? 0.340 10.290 1.022 1.00 98.12 115 ARG A C 1
ATOM 813 O O . ARG A 1 115 ? 0.673 9.921 2.146 1.00 98.12 115 ARG A O 1
ATOM 820 N N . LYS A 1 116 ? 0.961 9.892 -0.086 1.00 97.56 116 LYS A N 1
ATOM 821 C CA . LYS A 1 116 ? 2.087 8.951 -0.116 1.00 97.56 116 LYS A CA 1
ATOM 822 C C . LYS A 1 116 ? 3.347 9.654 -0.590 1.00 97.56 116 LYS A C 1
ATOM 824 O O . LYS A 1 116 ? 3.306 10.412 -1.559 1.00 97.56 116 LYS A O 1
ATOM 829 N N . ALA A 1 117 ? 4.464 9.411 0.089 1.00 96.06 117 ALA A N 1
ATOM 830 C CA . ALA A 1 117 ? 5.748 9.930 -0.355 1.00 96.06 117 ALA A CA 1
ATOM 831 C C . ALA A 1 117 ? 6.370 9.009 -1.414 1.00 96.06 117 ALA A C 1
ATOM 833 O O . ALA A 1 117 ? 6.185 7.790 -1.378 1.00 96.06 117 ALA A O 1
ATOM 834 N N . TYR A 1 118 ? 7.095 9.594 -2.358 1.00 94.69 118 TYR A N 1
ATOM 835 C CA . TYR A 1 118 ? 7.849 8.883 -3.389 1.00 94.69 118 TYR A CA 1
ATOM 836 C C . TYR A 1 118 ? 9.136 9.649 -3.708 1.00 94.69 118 TYR A C 1
ATOM 838 O O . TYR A 1 118 ? 9.312 10.789 -3.268 1.00 94.69 118 TYR A O 1
ATOM 846 N N . ARG A 1 119 ? 10.051 9.015 -4.444 1.00 91.56 119 ARG A N 1
ATOM 847 C CA . ARG A 1 119 ? 11.263 9.667 -4.948 1.00 91.56 119 ARG A CA 1
ATOM 848 C C . ARG A 1 119 ? 11.076 10.069 -6.407 1.00 91.56 119 ARG A C 1
ATOM 850 O O . ARG A 1 119 ? 10.663 9.230 -7.206 1.00 91.56 119 ARG A O 1
ATOM 857 N N . SER A 1 120 ? 11.379 11.325 -6.733 1.00 89.94 120 SER A N 1
ATOM 858 C CA . SER A 1 120 ? 11.466 11.789 -8.122 1.00 89.94 120 SER A CA 1
ATOM 859 C C . SER A 1 120 ? 12.621 11.094 -8.852 1.00 89.94 120 SER A C 1
ATOM 861 O O . SER A 1 120 ? 13.471 10.455 -8.219 1.00 89.94 120 SER A O 1
ATOM 863 N N . ASP A 1 121 ? 12.699 11.264 -10.170 1.00 82.75 121 ASP A N 1
ATOM 864 C CA . ASP A 1 121 ? 13.799 10.725 -10.981 1.00 82.75 121 ASP A CA 1
ATOM 865 C C . ASP A 1 121 ? 15.171 11.278 -10.546 1.00 82.75 121 ASP A C 1
ATOM 867 O O . ASP A 1 121 ? 16.190 10.589 -10.615 1.00 82.75 121 ASP A O 1
ATOM 871 N N . GLU A 1 122 ? 15.205 12.504 -10.018 1.00 84.19 122 GLU A N 1
ATOM 872 C CA . GLU A 1 122 ? 16.391 13.148 -9.440 1.00 84.19 122 GLU A CA 1
ATOM 873 C C . GLU A 1 122 ? 16.674 12.723 -7.988 1.00 84.19 122 GLU A C 1
ATOM 875 O O . GLU A 1 122 ? 17.659 13.165 -7.390 1.00 84.19 122 GLU A O 1
ATOM 880 N N . GLY A 1 123 ? 15.825 11.874 -7.403 1.00 84.38 123 GLY A N 1
ATOM 881 C CA . GLY A 1 123 ? 15.958 11.363 -6.040 1.00 84.38 123 GLY A CA 1
ATOM 882 C C . GLY A 1 123 ? 15.426 12.295 -4.948 1.00 84.38 123 GLY A C 1
ATOM 883 O O . GLY A 1 123 ? 15.683 12.046 -3.767 1.00 84.38 123 GLY A O 1
ATOM 884 N N . ALA A 1 124 ? 14.693 13.356 -5.304 1.00 90.31 124 ALA A N 1
ATOM 885 C CA . ALA A 1 124 ? 14.044 14.230 -4.330 1.00 90.31 124 ALA A CA 1
ATOM 886 C C . ALA A 1 124 ? 12.830 13.537 -3.695 1.00 90.31 124 ALA A C 1
ATOM 888 O O . ALA A 1 124 ? 12.128 12.776 -4.355 1.00 90.31 124 ALA A O 1
ATOM 889 N N . LEU A 1 125 ? 12.574 13.804 -2.411 1.00 94.50 125 LEU A N 1
ATOM 890 C CA . LEU A 1 125 ? 11.378 13.304 -1.736 1.00 94.50 125 LEU A CA 1
ATOM 891 C C . LEU A 1 125 ? 10.182 14.197 -2.072 1.00 94.50 125 LEU A C 1
ATOM 893 O O . LEU A 1 125 ? 10.162 15.375 -1.712 1.00 94.50 125 LEU A O 1
ATOM 897 N N . GLU A 1 126 ? 9.179 13.611 -2.710 1.00 95.75 126 GLU A N 1
ATOM 898 C CA . GLU A 1 126 ? 7.940 14.269 -3.113 1.00 95.75 126 GLU A CA 1
ATOM 899 C C . GLU A 1 126 ? 6.724 13.529 -2.548 1.00 95.75 126 GLU A C 1
ATOM 901 O O . GLU A 1 126 ? 6.853 12.494 -1.891 1.00 95.75 126 GLU A O 1
ATOM 906 N N . SER A 1 127 ? 5.527 14.080 -2.759 1.00 96.06 127 SER A N 1
ATOM 907 C CA . SER A 1 127 ? 4.281 13.477 -2.291 1.00 96.06 127 SER A CA 1
ATOM 908 C C . SER A 1 127 ? 3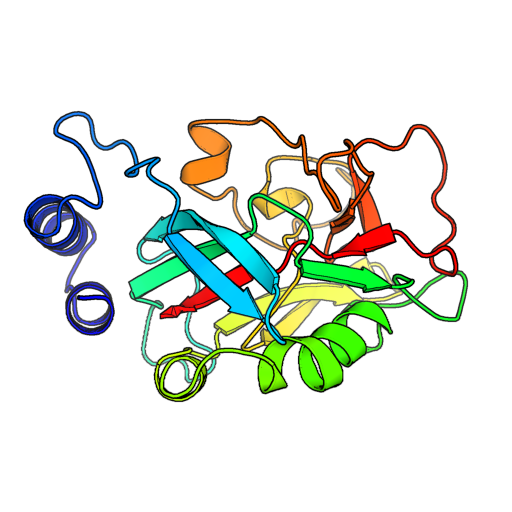.209 13.480 -3.365 1.00 96.06 127 SER A C 1
ATOM 910 O O . SER A 1 127 ? 3.033 14.479 -4.057 1.00 96.06 127 SER A O 1
ATOM 912 N N . CYS A 1 128 ? 2.443 12.402 -3.422 1.00 96.88 128 CYS A N 1
ATOM 913 C CA . CYS A 1 128 ? 1.294 12.227 -4.298 1.00 96.88 128 CYS A CA 1
ATOM 914 C C . CYS A 1 128 ? 0.059 11.824 -3.484 1.00 96.88 128 CYS A C 1
ATOM 916 O O . CYS A 1 128 ? 0.152 11.561 -2.281 1.00 96.88 128 CYS A O 1
ATOM 918 N N . GLU A 1 129 ? -1.097 11.808 -4.139 1.00 98.06 129 GLU A N 1
ATOM 919 C CA . GLU A 1 129 ? -2.362 11.356 -3.565 1.00 98.06 129 GLU A CA 1
ATOM 920 C C . GLU A 1 129 ? -2.782 10.063 -4.256 1.00 98.06 129 GLU A C 1
ATOM 922 O O . GLU A 1 129 ? -2.883 10.034 -5.483 1.00 98.06 129 GLU A O 1
ATOM 927 N N . ASP A 1 130 ? -3.030 9.014 -3.472 1.00 98.06 130 ASP A N 1
ATOM 928 C CA . ASP A 1 130 ? -3.412 7.700 -3.983 1.00 98.06 130 ASP A CA 1
ATOM 929 C C . ASP A 1 130 ? -4.548 7.088 -3.157 1.00 98.06 130 ASP A C 1
ATOM 931 O O . ASP A 1 130 ? -4.596 7.191 -1.930 1.00 98.06 130 ASP A O 1
ATOM 935 N N . SER A 1 131 ? -5.462 6.411 -3.854 1.00 97.88 131 SER A N 1
ATOM 936 C CA . SER A 1 131 ? -6.512 5.572 -3.249 1.00 97.88 131 SER A CA 1
ATOM 937 C C . SER A 1 131 ? -6.113 4.091 -3.194 1.00 97.88 131 SER A C 1
ATOM 939 O O . SER A 1 131 ? -6.597 3.348 -2.344 1.00 97.88 131 SER A O 1
ATOM 941 N N . LEU A 1 132 ? -5.209 3.673 -4.082 1.00 98.19 132 LEU A N 1
ATOM 942 C CA . LEU A 1 132 ? -4.601 2.347 -4.140 1.00 98.19 132 LEU A CA 1
ATOM 943 C C . LEU A 1 132 ? -3.131 2.539 -4.536 1.00 98.19 132 LEU A C 1
ATOM 945 O O . LEU A 1 132 ? -2.860 3.238 -5.510 1.00 98.19 132 LEU A O 1
ATOM 949 N N . TRP A 1 133 ? -2.188 1.968 -3.788 1.00 98.50 133 TRP A N 1
ATOM 950 C CA . TRP A 1 133 ? -0.749 2.161 -4.025 1.00 98.50 133 TRP A CA 1
ATOM 951 C C . TRP A 1 133 ? 0.054 0.885 -3.772 1.00 98.50 133 TRP A C 1
ATOM 953 O O . TRP A 1 133 ? -0.428 -0.028 -3.108 1.00 98.50 133 TRP A O 1
ATOM 963 N N . LEU A 1 134 ? 1.294 0.824 -4.263 1.00 98.06 134 LEU A N 1
ATOM 964 C CA . LEU A 1 134 ? 2.265 -0.186 -3.829 1.00 98.06 134 LEU A CA 1
ATOM 965 C C . LEU A 1 134 ? 3.001 0.291 -2.577 1.00 98.06 134 LEU A C 1
ATOM 967 O O . LEU A 1 134 ? 3.342 1.469 -2.460 1.00 98.06 134 LEU A O 1
ATOM 971 N N . LEU A 1 135 ? 3.282 -0.623 -1.652 1.00 97.25 135 LEU A N 1
ATOM 972 C CA . LEU A 1 135 ? 4.088 -0.325 -0.465 1.00 97.25 135 LEU A CA 1
ATOM 973 C C . LEU A 1 135 ? 5.478 0.182 -0.866 1.00 97.25 135 LEU A C 1
ATOM 975 O O . LEU A 1 135 ? 6.038 -0.285 -1.856 1.00 97.25 135 LEU A O 1
ATOM 979 N N . SER A 1 136 ? 6.038 1.121 -0.112 1.00 95.69 136 SER A N 1
ATOM 980 C CA . SER A 1 136 ? 7.428 1.557 -0.283 1.00 95.69 136 SER A CA 1
ATOM 981 C C . SER A 1 136 ? 8.421 0.654 0.455 1.00 95.69 136 SER A C 1
ATOM 983 O O . SER A 1 136 ? 8.031 -0.127 1.321 1.00 95.69 136 SER A O 1
ATOM 985 N N . ASP A 1 137 ? 9.714 0.771 0.144 1.00 92.38 137 ASP A N 1
ATOM 986 C CA . ASP A 1 137 ? 10.792 0.090 0.868 1.00 92.38 137 ASP A CA 1
ATOM 987 C C . ASP A 1 137 ? 10.790 0.458 2.363 1.00 92.38 137 ASP A C 1
ATOM 989 O O . ASP A 1 137 ? 10.808 -0.429 3.219 1.00 92.38 137 ASP A O 1
ATOM 993 N N . GLY A 1 138 ? 10.648 1.744 2.685 1.00 94.12 138 GLY A N 1
ATOM 994 C CA . GLY A 1 138 ? 10.553 2.234 4.060 1.00 94.12 138 GLY A CA 1
ATOM 995 C C . GLY A 1 138 ? 9.313 1.733 4.807 1.00 94.12 138 GLY A C 1
ATOM 996 O O . GLY A 1 138 ? 9.394 1.437 5.999 1.00 94.12 138 GLY A O 1
ATOM 997 N N . GLU A 1 139 ? 8.183 1.577 4.114 1.00 96.50 139 GLU A N 1
ATOM 998 C CA . GLU A 1 139 ? 6.916 1.084 4.678 1.00 96.50 139 GLU A CA 1
ATOM 999 C C . GLU A 1 139 ? 6.973 -0.377 5.115 1.00 96.50 139 GLU A C 1
ATOM 1001 O O . GLU A 1 139 ? 6.276 -0.778 6.049 1.00 96.50 139 GLU A O 1
ATOM 1006 N N . ILE A 1 140 ? 7.841 -1.155 4.475 1.00 95.19 140 ILE A N 1
ATOM 1007 C CA . ILE A 1 140 ? 8.098 -2.553 4.821 1.00 95.19 140 ILE A CA 1
ATOM 1008 C C . ILE A 1 140 ? 9.396 -2.730 5.612 1.00 95.19 140 ILE A C 1
ATOM 1010 O O . ILE A 1 140 ? 9.795 -3.853 5.878 1.00 95.19 140 ILE A O 1
ATOM 1014 N N . GLY A 1 141 ? 10.073 -1.649 6.008 1.00 93.31 141 GLY A N 1
ATOM 1015 C CA . GLY A 1 141 ? 11.288 -1.730 6.827 1.00 93.31 141 GLY A CA 1
ATOM 1016 C C . GLY A 1 141 ? 12.542 -2.148 6.063 1.00 93.31 141 GLY A C 1
ATOM 1017 O O . GLY A 1 141 ? 13.566 -2.458 6.677 1.00 93.31 141 GLY A O 1
ATOM 1018 N N . LEU A 1 142 ? 12.496 -2.127 4.731 1.00 90.88 142 LEU A N 1
ATOM 1019 C CA . LEU A 1 142 ? 13.689 -2.211 3.907 1.00 90.88 142 LEU A CA 1
ATOM 1020 C C . LEU A 1 142 ? 14.359 -0.837 3.829 1.00 90.88 142 LEU A C 1
ATOM 1022 O O . LEU A 1 142 ? 13.717 0.202 3.727 1.00 90.88 142 LEU A O 1
ATOM 1026 N N . ASN A 1 143 ? 15.689 -0.842 3.836 1.00 82.88 143 ASN A N 1
ATOM 1027 C CA . ASN A 1 143 ? 16.491 0.353 3.596 1.00 82.88 143 ASN A CA 1
ATOM 1028 C C . ASN A 1 143 ? 17.394 0.126 2.381 1.00 82.88 143 ASN A C 1
ATOM 1030 O O . ASN A 1 143 ? 18.617 0.037 2.499 1.00 82.88 143 ASN A O 1
ATOM 1034 N N . ALA A 1 144 ? 16.771 -0.068 1.215 1.00 81.12 144 ALA A N 1
ATOM 1035 C CA . ALA A 1 144 ? 17.475 -0.413 -0.021 1.00 81.12 144 ALA A CA 1
ATOM 1036 C C . ALA A 1 144 ? 18.299 0.760 -0.585 1.00 81.12 144 ALA A C 1
ATOM 1038 O O . ALA A 1 144 ? 19.263 0.542 -1.319 1.00 81.12 144 ALA A O 1
ATOM 1039 N N . ARG A 1 145 ? 17.928 1.997 -0.232 1.00 82.94 145 ARG A N 1
ATOM 1040 C CA . ARG A 1 145 ? 18.578 3.244 -0.661 1.00 82.94 145 ARG A CA 1
ATOM 1041 C C . ARG A 1 145 ? 18.912 4.115 0.560 1.00 82.94 145 ARG A C 1
ATOM 1043 O O . ARG A 1 145 ? 18.270 5.142 0.762 1.00 82.94 145 ARG A O 1
ATOM 1050 N N . PRO A 1 146 ? 19.896 3.715 1.390 1.00 85.06 146 PRO A N 1
ATOM 1051 C CA . PRO A 1 146 ? 20.215 4.401 2.648 1.00 85.06 146 PRO A CA 1
ATOM 1052 C C . PRO A 1 146 ? 20.766 5.821 2.462 1.00 85.06 146 PRO A C 1
ATOM 1054 O O . PRO A 1 146 ? 20.861 6.578 3.425 1.00 85.06 146 PRO A O 1
ATOM 1057 N N . ASP A 1 147 ? 21.170 6.166 1.243 1.00 88.31 147 ASP A N 1
ATOM 1058 C CA . ASP A 1 147 ? 21.639 7.481 0.821 1.00 88.31 147 ASP A CA 1
ATOM 1059 C C . ASP A 1 147 ? 20.502 8.456 0.476 1.00 88.31 147 ASP A C 1
ATOM 1061 O O . ASP A 1 147 ? 20.746 9.658 0.365 1.00 88.31 147 ASP A O 1
ATOM 1065 N N . LEU A 1 148 ? 19.271 7.960 0.329 1.00 86.25 148 LEU A N 1
ATOM 1066 C CA . LEU A 1 148 ? 18.106 8.753 -0.043 1.00 86.25 148 LEU A CA 1
ATOM 1067 C C . LEU A 1 148 ? 17.099 8.851 1.111 1.00 86.25 148 LEU A C 1
ATOM 1069 O O . LEU A 1 148 ? 17.067 7.992 1.994 1.00 86.25 148 LEU A O 1
ATOM 1073 N N . PRO A 1 149 ? 16.241 9.887 1.120 1.00 87.00 149 PRO A N 1
ATOM 1074 C CA . PRO A 1 149 ? 15.149 9.961 2.081 1.00 87.00 149 PRO A CA 1
ATOM 1075 C C . PRO A 1 149 ? 14.191 8.766 1.949 1.00 87.00 149 PRO A C 1
ATOM 1077 O O . PRO A 1 149 ? 13.891 8.305 0.841 1.00 87.00 149 PRO A O 1
ATOM 1080 N N . ALA A 1 150 ? 13.678 8.293 3.086 1.00 89.31 150 ALA A N 1
ATOM 1081 C CA . ALA A 1 150 ? 12.657 7.251 3.129 1.00 89.31 150 ALA A CA 1
ATOM 1082 C C . ALA A 1 150 ? 11.318 7.770 2.577 1.00 89.31 150 ALA A C 1
ATOM 1084 O O . ALA A 1 150 ? 10.889 8.878 2.900 1.00 89.31 150 ALA A O 1
ATOM 1085 N N . THR A 1 151 ? 10.640 6.951 1.777 1.00 92.19 151 THR A N 1
ATOM 1086 C CA . THR A 1 151 ? 9.363 7.262 1.103 1.00 92.19 151 THR A CA 1
ATOM 1087 C C . THR A 1 151 ? 8.132 6.836 1.904 1.00 92.19 151 THR A C 1
ATOM 1089 O O . THR A 1 151 ? 7.015 6.813 1.389 1.00 92.19 151 THR A O 1
ATOM 1092 N N . GLY A 1 152 ? 8.324 6.524 3.184 1.00 93.06 152 GLY A N 1
ATOM 1093 C CA . GLY A 1 152 ? 7.269 6.195 4.131 1.00 93.06 152 GLY A CA 1
ATOM 1094 C C . GLY A 1 152 ? 7.839 5.746 5.474 1.00 93.06 152 GLY A C 1
ATOM 1095 O O . GLY A 1 152 ? 9.056 5.725 5.675 1.00 93.06 152 GLY A O 1
ATOM 1096 N N . THR A 1 153 ? 6.948 5.416 6.401 1.00 95.00 153 THR A N 1
ATOM 1097 C CA . THR A 1 153 ? 7.282 4.914 7.738 1.00 95.00 153 THR A CA 1
ATOM 1098 C C . THR A 1 153 ? 6.903 3.447 7.858 1.00 95.00 153 THR A C 1
ATOM 1100 O O . THR A 1 153 ? 5.898 3.033 7.293 1.00 95.00 153 THR A O 1
ATOM 1103 N N . LEU A 1 154 ? 7.697 2.667 8.598 1.00 96.50 154 LEU A N 1
ATOM 1104 C CA . LEU A 1 154 ? 7.446 1.239 8.801 1.00 96.50 154 LEU A CA 1
ATOM 1105 C C . LEU A 1 154 ? 6.041 1.009 9.369 1.00 96.50 154 LEU A C 1
ATOM 1107 O O . LEU A 1 154 ? 5.737 1.473 10.470 1.00 96.50 154 LEU A O 1
ATOM 1111 N N . TYR A 1 155 ? 5.224 0.262 8.634 1.00 97.00 155 TYR A N 1
ATOM 1112 C CA . TYR A 1 155 ? 3.905 -0.178 9.074 1.00 97.00 155 TYR A CA 1
ATOM 1113 C C . TYR A 1 155 ? 4.004 -1.148 10.253 1.00 97.00 155 TYR A C 1
ATOM 1115 O O . TYR A 1 155 ? 4.860 -2.034 10.294 1.00 97.00 155 TYR A O 1
ATOM 1123 N N . GLU A 1 156 ? 3.069 -1.029 11.188 1.00 95.44 156 GLU A N 1
ATOM 1124 C CA . GLU A 1 156 ? 2.988 -1.837 12.403 1.00 95.44 156 GLU A CA 1
ATOM 1125 C C . GLU A 1 156 ? 2.883 -3.333 12.088 1.00 95.44 156 GLU A C 1
ATOM 1127 O O . GLU A 1 156 ? 3.528 -4.149 12.744 1.00 95.44 156 GLU A O 1
ATOM 1132 N N . GLY A 1 157 ? 2.142 -3.695 11.036 1.00 95.00 157 GLY A N 1
ATOM 1133 C CA . GLY A 1 157 ? 2.033 -5.082 10.584 1.00 95.00 157 GLY A CA 1
ATOM 1134 C C . GLY A 1 157 ? 3.372 -5.667 10.130 1.00 95.00 157 GLY A C 1
ATOM 1135 O O . GLY A 1 157 ? 3.671 -6.813 10.448 1.00 95.00 157 GLY A O 1
ATOM 1136 N N . PHE A 1 158 ? 4.209 -4.869 9.461 1.00 94.94 158 PHE A N 1
ATOM 1137 C CA . PHE A 1 158 ? 5.545 -5.285 9.019 1.00 94.94 158 PHE A CA 1
ATOM 1138 C C . PHE A 1 158 ? 6.582 -5.247 10.148 1.00 94.94 158 PHE A C 1
ATOM 1140 O O . PHE A 1 158 ? 7.541 -6.013 10.133 1.00 94.94 158 PHE A O 1
ATOM 1147 N N . ALA A 1 159 ? 6.389 -4.390 11.154 1.00 95.06 159 ALA A N 1
ATOM 1148 C CA . ALA A 1 159 ? 7.186 -4.439 12.378 1.00 95.06 159 ALA A CA 1
ATOM 1149 C C . ALA A 1 159 ? 6.908 -5.720 13.186 1.00 95.06 159 ALA A C 1
ATOM 1151 O O . ALA A 1 159 ? 7.822 -6.281 13.790 1.00 95.06 159 ALA A O 1
ATOM 1152 N N . GLN A 1 160 ? 5.650 -6.171 13.196 1.00 93.94 160 GLN A N 1
ATOM 1153 C CA . GLN A 1 160 ? 5.203 -7.384 13.879 1.00 93.94 160 GLN A CA 1
ATOM 1154 C C . GLN A 1 160 ? 5.608 -8.662 13.133 1.00 93.94 160 GLN A C 1
ATOM 1156 O O . GLN A 1 160 ? 6.058 -9.618 13.765 1.00 93.94 160 GLN A O 1
ATOM 1161 N N . ASP A 1 161 ? 5.456 -8.679 11.809 1.00 90.44 161 ASP A N 1
ATOM 1162 C CA . ASP A 1 161 ? 5.888 -9.771 10.939 1.00 90.44 161 ASP A CA 1
ATOM 1163 C C . ASP A 1 161 ? 6.662 -9.209 9.733 1.00 90.44 161 ASP A C 1
ATOM 1165 O O . ASP A 1 161 ? 6.055 -8.755 8.758 1.00 90.44 161 ASP A O 1
ATOM 1169 N N . PRO A 1 162 ? 8.006 -9.244 9.765 1.00 85.75 162 PRO A N 1
ATOM 1170 C CA . PRO A 1 162 ? 8.838 -8.728 8.685 1.00 85.75 162 PRO A CA 1
ATOM 1171 C C . PRO A 1 162 ? 8.896 -9.673 7.472 1.00 85.75 162 PRO A C 1
ATOM 1173 O O . PRO A 1 162 ? 9.768 -9.521 6.617 1.00 85.75 162 PRO A O 1
ATOM 1176 N N . SER A 1 163 ? 8.027 -10.687 7.381 1.00 82.38 163 SER A N 1
ATOM 1177 C CA . SER A 1 163 ? 7.972 -11.556 6.211 1.00 82.38 163 SER A CA 1
ATOM 1178 C C . SER A 1 163 ? 7.485 -10.809 4.965 1.00 82.38 163 SER A C 1
ATOM 1180 O O . SER A 1 163 ? 6.347 -10.332 4.854 1.00 82.38 163 SER A O 1
ATOM 1182 N N . TYR A 1 164 ? 8.355 -10.769 3.959 1.00 76.44 164 TYR A N 1
ATOM 1183 C CA . TYR A 1 164 ? 8.072 -10.156 2.662 1.00 76.44 164 TYR A CA 1
ATOM 1184 C C . TYR A 1 164 ? 7.633 -11.160 1.598 1.00 76.44 164 TYR A C 1
ATOM 1186 O O . TYR A 1 164 ? 7.497 -10.787 0.432 1.00 76.44 164 TYR A O 1
ATOM 1194 N N . GLU A 1 165 ? 7.434 -12.428 1.967 1.00 82.56 165 GLU A N 1
ATOM 1195 C CA . GLU A 1 165 ? 6.996 -13.452 1.023 1.00 82.56 165 GLU A CA 1
ATOM 1196 C C . GLU A 1 165 ? 5.600 -13.114 0.507 1.00 82.56 165 GLU A C 1
ATOM 1198 O O . GLU A 1 165 ? 4.667 -12.865 1.274 1.00 82.56 165 GLU A O 1
ATOM 1203 N N . ARG A 1 166 ? 5.462 -13.069 -0.814 1.00 87.38 166 ARG A N 1
ATOM 1204 C CA . ARG A 1 166 ? 4.193 -12.834 -1.495 1.00 87.38 166 ARG A CA 1
ATOM 1205 C C . ARG A 1 166 ? 4.024 -13.899 -2.550 1.00 87.38 166 ARG A C 1
ATOM 1207 O O . ARG A 1 166 ? 5.001 -14.393 -3.110 1.00 87.38 166 ARG A O 1
ATOM 1214 N N . THR A 1 167 ? 2.776 -14.285 -2.776 1.00 87.88 167 THR A N 1
ATOM 1215 C CA . THR A 1 167 ? 2.459 -15.311 -3.763 1.00 87.88 167 THR A CA 1
ATOM 1216 C C . THR A 1 167 ? 1.602 -14.756 -4.880 1.00 87.88 167 THR A C 1
ATOM 1218 O O . THR A 1 167 ? 0.760 -13.890 -4.655 1.00 87.88 167 THR A O 1
ATOM 1221 N N . TRP A 1 168 ? 1.780 -15.300 -6.077 1.00 87.88 168 TRP A N 1
ATOM 1222 C CA . TRP A 1 168 ? 0.867 -15.148 -7.195 1.00 87.88 168 TRP A CA 1
ATOM 1223 C C . TRP A 1 168 ? 0.358 -16.526 -7.599 1.00 87.88 168 TRP A C 1
ATOM 1225 O O . TRP A 1 168 ? 1.141 -17.438 -7.868 1.00 87.88 168 TRP A O 1
ATOM 1235 N N . LYS A 1 169 ? -0.968 -16.718 -7.572 1.00 83.50 169 LYS A N 1
ATOM 1236 C CA . LYS A 1 169 ? -1.610 -18.019 -7.854 1.00 83.50 169 LYS A CA 1
ATOM 1237 C C . LYS A 1 169 ? -0.979 -19.183 -7.060 1.00 83.50 169 LYS A C 1
ATOM 1239 O O . LYS A 1 169 ? -0.827 -20.289 -7.572 1.00 83.50 169 LYS A O 1
ATOM 1244 N N . GLY A 1 170 ? -0.598 -18.914 -5.807 1.00 83.69 170 GLY A N 1
ATOM 1245 C CA . GLY A 1 170 ? -0.005 -19.886 -4.880 1.00 83.69 170 GLY A CA 1
ATOM 1246 C C . GLY A 1 170 ? 1.503 -20.120 -5.027 1.00 83.69 170 GLY A C 1
ATOM 1247 O O . GLY A 1 170 ? 2.051 -20.927 -4.282 1.00 83.69 170 GLY A O 1
ATOM 1248 N N . THR A 1 171 ? 2.184 -19.428 -5.944 1.00 86.94 171 THR A N 1
ATOM 1249 C CA . THR A 1 171 ? 3.641 -19.532 -6.132 1.00 86.94 171 THR A CA 1
ATOM 1250 C C . THR A 1 171 ? 4.332 -18.297 -5.559 1.00 86.94 171 THR A C 1
ATOM 1252 O O . THR A 1 171 ? 3.857 -17.198 -5.843 1.00 86.94 171 THR A O 1
ATOM 1255 N N . PRO A 1 172 ? 5.409 -18.428 -4.759 1.00 90.25 172 PRO A N 1
ATOM 1256 C CA . PRO A 1 172 ? 6.209 -17.282 -4.331 1.00 90.25 172 PRO A CA 1
ATOM 1257 C C . PRO A 1 172 ? 6.717 -16.481 -5.533 1.00 90.25 172 PRO A C 1
ATOM 1259 O O . PRO A 1 172 ? 7.321 -17.061 -6.431 1.00 90.25 172 PRO A O 1
ATOM 1262 N N . GLU A 1 173 ? 6.476 -15.173 -5.539 1.00 90.75 173 GLU A N 1
ATOM 1263 C CA . GLU A 1 173 ? 6.775 -14.294 -6.673 1.00 90.75 173 GLU A CA 1
ATOM 1264 C C . GLU A 1 173 ? 7.405 -12.987 -6.167 1.00 90.75 173 GLU A C 1
ATOM 1266 O O . GLU A 1 173 ? 6.909 -12.413 -5.187 1.00 90.75 173 GLU A O 1
ATOM 1271 N N . PRO A 1 174 ? 8.479 -12.492 -6.808 1.00 93.81 174 PRO A N 1
ATOM 1272 C CA . PRO A 1 174 ? 8.982 -11.158 -6.536 1.00 93.81 174 PRO A CA 1
ATOM 1273 C C . PRO A 1 174 ? 7.933 -10.090 -6.842 1.00 93.81 174 PRO A C 1
ATOM 1275 O O . PRO A 1 174 ? 7.147 -10.223 -7.779 1.00 93.81 174 PRO A O 1
ATOM 1278 N N . TRP A 1 175 ? 7.922 -9.012 -6.066 1.00 95.56 175 TRP A N 1
ATOM 1279 C CA . TRP A 1 175 ? 6.879 -7.994 -6.171 1.00 95.56 175 TRP A CA 1
ATOM 1280 C C . TRP A 1 175 ? 7.432 -6.577 -6.096 1.00 95.56 175 TRP A C 1
ATOM 1282 O O . TRP A 1 175 ? 8.450 -6.318 -5.445 1.00 95.56 175 TRP A O 1
ATOM 1292 N N . TRP A 1 176 ? 6.765 -5.670 -6.802 1.00 96.38 176 TRP A N 1
ATOM 1293 C CA . TRP A 1 176 ? 7.185 -4.281 -6.921 1.00 96.38 176 TRP A CA 1
ATOM 1294 C C . TRP A 1 176 ? 6.852 -3.474 -5.667 1.00 96.38 176 TRP A C 1
ATOM 1296 O O . TRP A 1 176 ? 5.722 -3.509 -5.176 1.00 96.38 176 TRP A O 1
ATOM 1306 N N . THR A 1 177 ? 7.809 -2.678 -5.195 1.00 95.12 177 THR A N 1
ATOM 1307 C CA . THR A 1 177 ? 7.531 -1.545 -4.308 1.00 95.12 177 THR A CA 1
ATOM 1308 C C . THR A 1 177 ? 7.248 -0.291 -5.126 1.00 95.12 177 THR A C 1
ATOM 1310 O O . THR A 1 177 ? 7.625 -0.188 -6.294 1.00 95.12 177 THR A O 1
ATOM 1313 N N . ARG A 1 178 ? 6.663 0.718 -4.480 1.00 94.50 178 ARG A N 1
ATOM 1314 C CA . ARG A 1 178 ? 6.514 2.076 -5.028 1.00 94.50 178 ARG A CA 1
ATOM 1315 C C . ARG A 1 178 ? 7.846 2.768 -5.355 1.00 94.50 178 ARG A C 1
ATOM 1317 O O . ARG A 1 178 ? 7.853 3.774 -6.047 1.00 94.50 178 ARG A O 1
ATOM 1324 N N . ASP A 1 179 ? 8.971 2.242 -4.883 1.00 91.94 179 ASP A N 1
ATOM 1325 C CA . ASP A 1 179 ? 10.303 2.787 -5.167 1.00 91.94 179 ASP A CA 1
ATOM 1326 C C . ASP A 1 179 ? 10.996 2.115 -6.361 1.00 91.94 179 ASP A C 1
ATOM 1328 O O . ASP A 1 179 ? 12.199 2.308 -6.553 1.00 91.94 179 ASP A O 1
ATOM 1332 N N . GLY A 1 180 ? 10.283 1.270 -7.114 1.00 91.06 180 GLY A N 1
ATOM 1333 C CA . GLY A 1 180 ? 10.861 0.492 -8.212 1.00 91.06 180 GLY A CA 1
ATOM 1334 C C . GLY A 1 180 ? 11.812 -0.612 -7.741 1.00 91.06 180 GLY A C 1
ATOM 1335 O O . GLY A 1 180 ? 12.632 -1.103 -8.518 1.00 91.06 180 GLY A O 1
ATOM 1336 N N . LEU A 1 181 ? 11.740 -1.006 -6.465 1.00 91.00 181 LEU A N 1
ATOM 1337 C CA . LEU A 1 181 ? 12.469 -2.161 -5.947 1.00 91.00 181 LEU A CA 1
ATOM 1338 C C . LEU A 1 181 ? 11.650 -3.429 -6.187 1.00 91.00 181 LEU A C 1
ATOM 1340 O O . LEU A 1 181 ? 10.448 -3.451 -5.935 1.00 91.00 181 LEU A O 1
ATOM 1344 N N . LEU A 1 182 ? 12.320 -4.503 -6.605 1.00 93.00 182 LEU A N 1
ATOM 1345 C CA . LEU A 1 182 ? 11.714 -5.823 -6.722 1.00 93.00 182 LEU A CA 1
ATOM 1346 C C . LEU A 1 182 ? 12.081 -6.677 -5.500 1.00 93.00 182 LEU A C 1
ATOM 1348 O O . LEU A 1 182 ? 13.205 -7.167 -5.373 1.00 93.00 182 LEU A O 1
ATOM 1352 N N . VAL A 1 183 ? 11.145 -6.822 -4.564 1.00 92.50 183 VAL A N 1
ATOM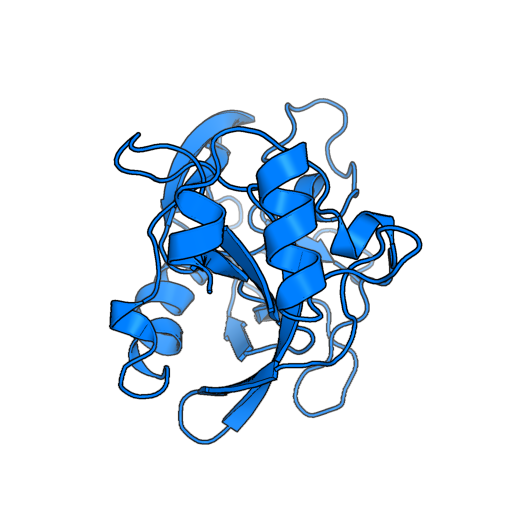 1353 C CA . VAL A 1 183 ? 11.362 -7.554 -3.308 1.00 92.50 183 VAL A CA 1
ATOM 1354 C C . VAL A 1 183 ? 11.389 -9.053 -3.580 1.00 92.50 183 VAL A C 1
ATOM 1356 O O . VAL A 1 183 ? 10.564 -9.563 -4.329 1.00 92.50 183 VAL A O 1
ATOM 1359 N N . GLY A 1 184 ? 12.336 -9.774 -2.973 1.00 89.12 184 GLY A N 1
ATOM 1360 C CA . GLY A 1 184 ? 12.523 -11.213 -3.210 1.00 89.12 184 GLY A CA 1
ATOM 1361 C C . GLY A 1 184 ? 13.323 -11.550 -4.475 1.00 89.12 184 GLY A C 1
ATOM 1362 O O . GLY A 1 184 ? 13.514 -12.728 -4.769 1.00 89.12 184 GLY A O 1
ATOM 1363 N N . TYR A 1 185 ? 13.833 -10.546 -5.196 1.00 88.44 185 TYR A N 1
ATOM 1364 C CA . TYR A 1 185 ? 14.687 -10.724 -6.370 1.00 88.44 185 TYR A CA 1
ATOM 1365 C C . TYR A 1 185 ? 16.158 -10.414 -6.065 1.00 88.44 185 TYR A C 1
ATOM 1367 O O . TYR A 1 185 ? 16.484 -9.406 -5.438 1.00 88.44 185 TYR A O 1
ATOM 1375 N N . SER A 1 186 ? 17.072 -11.267 -6.536 1.00 81.75 186 SER A N 1
ATOM 1376 C CA . SER A 1 186 ? 18.516 -11.032 -6.446 1.00 81.75 186 SER A CA 1
ATOM 1377 C C . SER A 1 186 ? 19.047 -10.471 -7.768 1.00 81.75 186 SER A C 1
ATOM 1379 O O . SER A 1 186 ? 19.318 -11.229 -8.698 1.00 81.75 186 SER A O 1
ATOM 1381 N N . GLY A 1 187 ? 19.215 -9.154 -7.861 1.00 84.00 187 GLY A N 1
ATOM 1382 C CA . GLY A 1 187 ? 19.776 -8.504 -9.046 1.00 84.00 187 GLY A CA 1
ATOM 1383 C C . GLY A 1 187 ? 19.349 -7.048 -9.180 1.00 84.00 187 GLY A C 1
ATOM 1384 O O . GLY A 1 187 ? 18.696 -6.496 -8.298 1.00 84.00 187 GLY A O 1
ATOM 1385 N N . THR A 1 188 ? 19.719 -6.429 -10.299 1.00 83.31 188 THR A N 1
ATOM 1386 C CA . THR A 1 188 ? 19.157 -5.136 -10.700 1.00 83.31 188 THR A CA 1
ATOM 1387 C C . THR A 1 188 ? 17.874 -5.411 -11.477 1.00 83.31 188 THR A C 1
ATOM 1389 O O . THR A 1 188 ? 17.965 -5.969 -12.576 1.00 83.31 188 THR A O 1
ATOM 1392 N N . PRO A 1 189 ? 16.694 -5.092 -10.924 1.00 85.25 189 PRO A N 1
ATOM 1393 C CA . PRO A 1 189 ? 15.445 -5.343 -11.622 1.00 85.25 189 PRO A CA 1
ATOM 1394 C C . PRO A 1 189 ? 15.366 -4.478 -12.884 1.00 85.25 189 PRO A C 1
ATOM 1396 O O . PRO A 1 189 ? 15.853 -3.346 -12.902 1.00 85.25 189 PRO A O 1
ATOM 1399 N N . GLN A 1 190 ? 14.779 -5.017 -13.949 1.00 90.25 190 GLN A N 1
ATOM 1400 C CA . GLN A 1 190 ? 14.408 -4.228 -15.119 1.00 90.25 190 GLN A CA 1
ATOM 1401 C C . GLN A 1 190 ? 12.975 -3.745 -14.906 1.00 90.25 190 GLN A C 1
ATOM 1403 O O . GLN A 1 190 ? 12.074 -4.565 -14.771 1.00 90.25 190 GLN A O 1
ATOM 1408 N N . LEU A 1 191 ? 12.750 -2.428 -14.868 1.00 90.94 191 LEU A N 1
ATOM 1409 C CA . LEU A 1 191 ? 11.415 -1.874 -14.587 1.00 90.94 191 LEU A CA 1
ATOM 1410 C C . LEU A 1 191 ? 10.357 -2.314 -15.611 1.00 90.94 191 LEU A C 1
ATOM 1412 O O . LEU A 1 191 ? 9.178 -2.361 -15.277 1.00 90.94 191 LEU A O 1
ATOM 1416 N N . THR A 1 192 ? 10.790 -2.690 -16.816 1.00 92.00 192 THR A N 1
ATOM 1417 C CA . THR A 1 192 ? 9.957 -3.193 -17.914 1.00 92.00 192 THR A CA 1
ATOM 1418 C C . THR A 1 192 ? 9.541 -4.656 -17.779 1.00 92.00 192 THR A C 1
ATOM 1420 O O . THR A 1 192 ? 8.692 -5.118 -18.541 1.00 92.00 192 THR A O 1
ATOM 1423 N N . GLU A 1 193 ? 10.120 -5.410 -16.843 1.00 90.94 193 GLU A N 1
ATOM 1424 C CA . GLU A 1 193 ? 9.743 -6.804 -16.618 1.00 90.94 193 GLU A CA 1
ATOM 1425 C C . GLU A 1 193 ? 8.481 -6.891 -15.750 1.00 90.94 193 GLU A C 1
ATOM 1427 O O . GLU A 1 193 ? 8.358 -6.168 -14.759 1.00 90.94 193 GLU A O 1
ATOM 1432 N N . PRO A 1 194 ? 7.522 -7.770 -16.089 1.00 93.56 194 PRO A N 1
ATOM 1433 C CA . PRO A 1 194 ? 6.341 -7.951 -15.266 1.00 93.56 194 PRO A CA 1
ATOM 1434 C C . PRO A 1 194 ? 6.702 -8.636 -13.948 1.00 93.56 194 PRO A C 1
ATOM 1436 O O . PRO A 1 194 ? 7.415 -9.638 -13.937 1.00 93.56 194 PRO A O 1
ATOM 1439 N N . ALA A 1 195 ? 6.145 -8.137 -12.849 1.00 95.06 195 ALA A N 1
ATOM 1440 C CA . ALA A 1 195 ? 6.205 -8.789 -11.550 1.00 95.06 195 ALA A CA 1
ATOM 1441 C C . ALA A 1 195 ? 4.919 -8.550 -10.753 1.00 95.06 195 ALA A C 1
ATOM 1443 O O . ALA A 1 195 ? 4.019 -7.830 -11.194 1.00 95.06 195 ALA A O 1
ATOM 1444 N N . ALA A 1 196 ? 4.811 -9.182 -9.586 1.00 96.50 196 ALA A N 1
ATOM 1445 C CA . ALA A 1 196 ? 3.621 -9.092 -8.755 1.00 96.50 196 ALA A CA 1
ATOM 1446 C C . ALA A 1 196 ? 3.359 -7.666 -8.240 1.00 96.50 196 ALA A C 1
ATOM 1448 O O . ALA A 1 196 ? 4.261 -6.966 -7.775 1.00 96.50 196 ALA A O 1
ATOM 1449 N N . LEU A 1 197 ? 2.085 -7.276 -8.258 1.00 97.44 197 LEU A N 1
ATOM 1450 C CA . LEU A 1 197 ? 1.572 -6.061 -7.639 1.00 97.44 197 LEU A CA 1
ATOM 1451 C C . LEU A 1 197 ? 0.899 -6.409 -6.313 1.00 97.44 197 LEU A C 1
ATOM 1453 O O . LEU A 1 197 ? -0.060 -7.183 -6.266 1.00 97.44 197 LEU A O 1
ATOM 1457 N N . VAL A 1 198 ? 1.395 -5.812 -5.233 1.00 96.38 198 VAL A N 1
ATOM 1458 C CA . VAL A 1 198 ? 0.905 -6.018 -3.865 1.00 96.38 198 VAL A CA 1
ATOM 1459 C C . VAL A 1 198 ? 0.339 -4.687 -3.372 1.00 96.38 198 VAL A C 1
ATOM 1461 O O . VAL A 1 198 ? 1.067 -3.884 -2.782 1.00 96.38 198 VAL A O 1
ATOM 1464 N N . PRO A 1 199 ? -0.936 -4.397 -3.687 1.00 97.62 199 PRO A N 1
ATOM 1465 C CA . PRO A 1 199 ? -1.508 -3.097 -3.403 1.00 97.62 199 PRO A CA 1
ATOM 1466 C C . PRO A 1 199 ? -1.884 -2.938 -1.930 1.00 97.62 199 PRO A C 1
ATOM 1468 O O . PRO A 1 199 ? -2.155 -3.905 -1.213 1.00 97.62 199 PRO A O 1
ATOM 1471 N N . ALA A 1 200 ? -1.976 -1.686 -1.509 1.00 98.38 200 ALA A N 1
ATOM 1472 C CA . ALA A 1 200 ? -2.508 -1.257 -0.232 1.00 98.38 200 ALA A CA 1
ATOM 1473 C C . ALA A 1 200 ? -3.553 -0.153 -0.429 1.00 98.38 200 ALA A C 1
ATOM 1475 O O . ALA A 1 200 ? -3.502 0.591 -1.410 1.00 98.38 200 ALA A O 1
ATOM 1476 N N . PHE A 1 201 ? -4.509 -0.071 0.496 1.00 98.44 201 PHE A N 1
ATOM 1477 C CA . PHE A 1 201 ? -5.540 0.966 0.530 1.00 98.44 201 PHE A CA 1
ATOM 1478 C C . PHE A 1 201 ? -5.891 1.357 1.970 1.00 98.44 201 PHE A C 1
ATOM 1480 O O . PHE A 1 201 ? -5.648 0.605 2.921 1.00 98.44 201 PHE A O 1
ATOM 1487 N N . CYS A 1 202 ? -6.512 2.527 2.122 1.00 98.12 202 CYS A N 1
ATOM 1488 C CA . CYS A 1 202 ? -6.979 3.044 3.404 1.00 98.12 202 CYS A CA 1
ATOM 1489 C C . CYS A 1 202 ? -8.504 3.116 3.491 1.00 98.12 202 CYS A C 1
ATOM 1491 O O . CYS A 1 202 ? -9.166 3.379 2.489 1.00 98.12 202 CYS A O 1
ATOM 1493 N N . LEU A 1 203 ? -9.037 2.953 4.707 1.00 94.62 203 LEU A N 1
ATOM 1494 C CA . LEU A 1 203 ? -10.445 3.186 5.076 1.00 94.62 203 LEU A CA 1
ATOM 1495 C C . LEU A 1 203 ? -10.570 4.218 6.211 1.00 94.62 203 LEU A C 1
ATOM 1497 O O . LEU A 1 203 ? -9.630 4.334 7.036 1.00 94.62 203 LEU A O 1
#

Sequence (203 aa):
MAQALSAAKDAQSAATIARGYGLVDDEGNLATTPRPVTIDGVEVPFGLVGILHDPKADGSGMAGLTFAALAAADTSSYGDVPAESWVDSVARTHLAENILPGLPDGLPQLIVSVRKAYRSDEGALESCEDSLWLLSDGEIGLNARPDLPATGTLYEGFAQDPSYERTWKGTPEPWWTRDGLLVGYSGTPQLTEPAALVPAFCL

Radius of gyration: 16.22 Å; chains: 1; bounding box: 41×37×44 Å

Foldseek 3Di:
DQVLLQPQPDPVSNQVVCVVVVQADPVGAGDADWDWWQFLNDTWTKGWFAAQFFQFPVRSGGGGTKIKTQAFQDKAFQAPAQADALVRTPLQVCCVPRGLVRTDPPVNVVFTWTWWWIAGSVQDIDIDTDQKFFAACQCLPHPPPVVGDGRGHHTSNSVVPSDPFYYDVRHTWFEQGSHRDTPPDDDSDRSRDMTGGIMMTGD

Secondary structure (DSSP, 8-state):
-HHHHHT-SSHHHHHHHHHHTTSB-TTSPBP---EEEEETTEEEEEEEEEES-SBBTTSSSB-SEEEEESS-SEEE-S-SSSS--GGG-HHHHHIIIIITTTSPTTSTTTPPPEEEEEE-TT--EEEEEESSEEPPTGGGT--S-TTS--SS---HHHHH------EETTEE--EE-TTS-EET--S---TTS-EEE-EEEE-